Protein AF-A0A534JVE1-F1 (afdb_monomer)

Structure (mmCIF, N/CA/C/O backbone):
data_AF-A0A534JVE1-F1
#
_entry.id   AF-A0A534JVE1-F1
#
loop_
_atom_site.group_PDB
_atom_site.id
_atom_site.type_symbol
_atom_site.label_atom_id
_atom_site.label_alt_id
_atom_site.label_comp_id
_atom_site.label_asym_id
_atom_site.label_entity_id
_atom_site.label_seq_id
_atom_site.pdbx_PDB_ins_code
_atom_site.Cartn_x
_atom_site.Cartn_y
_atom_site.Cartn_z
_atom_site.occupancy
_atom_site.B_iso_or_equiv
_atom_site.auth_seq_id
_atom_site.auth_comp_id
_atom_site.auth_asym_id
_atom_site.auth_atom_id
_atom_site.pdbx_PDB_model_num
ATOM 1 N N . MET A 1 1 ? 4.597 19.906 19.671 1.00 45.31 1 MET A N 1
ATOM 2 C CA . MET A 1 1 ? 3.159 19.564 19.720 1.00 45.31 1 MET A CA 1
ATOM 3 C C . MET A 1 1 ? 2.956 18.338 18.840 1.00 45.31 1 MET A C 1
ATOM 5 O O . MET A 1 1 ? 3.403 18.375 17.698 1.00 45.31 1 MET A O 1
ATOM 9 N N . ALA A 1 2 ? 2.417 17.237 19.370 1.00 61.09 2 ALA A N 1
ATOM 10 C CA . ALA A 1 2 ? 2.178 16.032 18.574 1.00 61.09 2 ALA A CA 1
ATOM 11 C C . ALA A 1 2 ? 1.031 16.295 17.583 1.00 61.09 2 ALA A C 1
ATOM 13 O O . ALA A 1 2 ? -0.019 16.796 17.977 1.00 61.09 2 ALA A O 1
ATOM 14 N N . ILE A 1 3 ? 1.245 16.013 16.297 1.00 72.94 3 ILE A N 1
ATOM 15 C CA . ILE A 1 3 ? 0.205 16.138 15.267 1.00 72.94 3 ILE A CA 1
ATOM 16 C C . ILE A 1 3 ? -0.747 14.950 15.430 1.00 72.94 3 ILE A C 1
ATOM 18 O O . ILE A 1 3 ? -0.296 13.808 15.493 1.00 72.94 3 ILE A O 1
ATOM 22 N N . ALA A 1 4 ? -2.056 15.204 15.495 1.00 88.94 4 ALA A N 1
ATOM 23 C CA . ALA A 1 4 ? -3.047 14.132 15.482 1.00 88.94 4 ALA A CA 1
ATOM 24 C C . ALA A 1 4 ? -2.948 13.337 14.169 1.00 88.94 4 ALA A C 1
ATOM 26 O O . ALA A 1 4 ? -2.866 13.938 13.095 1.00 88.94 4 ALA A O 1
ATOM 27 N N . PHE A 1 5 ? -3.006 12.003 14.233 1.00 92.50 5 PHE A N 1
ATOM 28 C CA . PHE A 1 5 ? -2.838 11.160 13.044 1.00 92.50 5 PHE A CA 1
ATOM 29 C C . PHE A 1 5 ? -3.826 11.505 11.921 1.00 92.50 5 PHE A C 1
ATOM 31 O O . PHE A 1 5 ? -3.438 11.549 10.765 1.00 92.50 5 PHE A O 1
ATOM 38 N N . SER A 1 6 ? -5.069 11.872 12.238 1.00 92.31 6 SER A N 1
ATOM 39 C CA . SER A 1 6 ? -6.060 12.290 11.232 1.00 92.31 6 SER A CA 1
ATOM 40 C C . SER A 1 6 ? -5.671 13.552 10.446 1.00 92.31 6 SER A C 1
ATOM 42 O O . SER A 1 6 ? -6.112 13.750 9.313 1.00 92.31 6 SER A O 1
ATOM 44 N N . ALA A 1 7 ? -4.865 14.446 11.024 1.00 94.69 7 ALA A N 1
ATOM 45 C CA . ALA A 1 7 ? -4.300 15.580 10.298 1.00 94.69 7 ALA A CA 1
ATOM 46 C C . ALA A 1 7 ? -3.108 15.144 9.435 1.00 94.69 7 ALA A C 1
ATOM 48 O O . ALA A 1 7 ? -2.988 15.597 8.298 1.00 94.69 7 ALA A O 1
ATOM 49 N N . LEU A 1 8 ? -2.277 14.236 9.956 1.00 96.31 8 LEU A N 1
ATOM 50 C CA . LEU A 1 8 ? -1.144 13.661 9.236 1.00 96.31 8 LEU A CA 1
ATOM 51 C C . LEU A 1 8 ? -1.588 12.839 8.015 1.00 96.31 8 LEU A C 1
ATOM 53 O O . LEU A 1 8 ? -1.071 13.074 6.931 1.00 96.31 8 LEU A O 1
ATOM 57 N N . ASP A 1 9 ? -2.568 11.946 8.167 1.00 96.69 9 ASP A N 1
ATOM 58 C CA . ASP A 1 9 ? -3.147 11.126 7.093 1.00 96.69 9 ASP A CA 1
ATOM 59 C C . ASP A 1 9 ? -3.683 11.997 5.954 1.00 96.69 9 ASP A C 1
ATOM 61 O O . ASP A 1 9 ? -3.315 11.808 4.797 1.00 96.69 9 ASP A O 1
ATOM 65 N N . ARG A 1 10 ? -4.477 13.029 6.275 1.00 96.25 10 ARG A N 1
ATOM 66 C CA . ARG A 1 10 ? -4.994 13.970 5.268 1.00 96.25 10 ARG A CA 1
ATOM 67 C C . ARG A 1 10 ? -3.881 14.702 4.523 1.00 96.25 10 ARG A C 1
ATOM 69 O O . ARG A 1 10 ? -3.981 14.888 3.313 1.00 96.25 10 ARG A O 1
ATOM 76 N N . GLN A 1 11 ? -2.847 15.144 5.240 1.00 96.44 11 GLN A N 1
ATOM 77 C CA . GLN A 1 11 ? -1.710 15.826 4.630 1.00 96.44 11 GLN A CA 1
ATOM 78 C C . GLN A 1 11 ? -0.936 14.877 3.707 1.00 96.44 11 GLN A C 1
ATOM 80 O O . GLN A 1 11 ? -0.744 15.201 2.539 1.00 96.44 11 GLN A O 1
ATOM 85 N N . LEU A 1 12 ? -0.522 13.715 4.219 1.00 96.88 12 LEU A N 1
ATOM 86 C CA . LEU A 1 12 ? 0.270 12.740 3.475 1.00 96.88 12 LEU A CA 1
ATOM 87 C C . LEU A 1 12 ? -0.494 12.187 2.277 1.00 96.88 12 LEU A C 1
ATOM 89 O O . LEU A 1 12 ? 0.066 12.186 1.196 1.00 96.88 12 LEU A O 1
ATOM 93 N N . THR A 1 13 ? -1.769 11.818 2.419 1.00 96.56 13 THR A N 1
ATOM 94 C CA . THR A 1 13 ? -2.593 11.334 1.295 1.00 96.56 13 THR A CA 1
ATOM 95 C C . THR A 1 13 ? -2.632 12.354 0.153 1.00 96.56 13 THR A C 1
ATOM 97 O O . THR A 1 13 ? -2.459 12.010 -1.014 1.00 96.56 13 THR A O 1
ATOM 100 N N . ARG A 1 14 ? -2.814 13.643 0.473 1.00 96.81 14 ARG A N 1
ATOM 101 C CA . ARG A 1 14 ? -2.800 14.713 -0.534 1.00 96.81 14 ARG A CA 1
ATOM 102 C C . ARG A 1 14 ? -1.423 14.872 -1.181 1.00 96.81 14 ARG A C 1
ATOM 104 O O . ARG A 1 14 ? -1.340 15.090 -2.386 1.00 96.81 14 ARG A O 1
ATOM 111 N N . ASP A 1 15 ? -0.359 14.830 -0.390 1.00 96.88 15 ASP A N 1
ATOM 112 C CA . ASP A 1 15 ? 1.000 15.023 -0.894 1.00 96.88 15 ASP A CA 1
ATOM 113 C C . ASP A 1 15 ? 1.466 13.798 -1.712 1.00 96.88 15 ASP A C 1
ATOM 115 O O . ASP A 1 15 ? 2.108 13.966 -2.740 1.00 96.88 15 ASP A O 1
ATOM 119 N N . ILE A 1 16 ? 1.073 12.580 -1.332 1.00 96.69 16 ILE A N 1
ATOM 120 C CA . ILE A 1 16 ? 1.303 11.333 -2.081 1.00 96.69 16 ILE A CA 1
ATOM 121 C C . ILE A 1 16 ? 0.552 11.359 -3.412 1.00 96.69 16 ILE A C 1
ATOM 123 O O . ILE A 1 16 ? 1.122 10.987 -4.430 1.00 96.69 16 ILE A O 1
ATOM 127 N N . ARG A 1 17 ? -0.678 11.886 -3.449 1.00 95.50 17 ARG A N 1
ATOM 128 C CA . ARG A 1 17 ? -1.387 12.112 -4.717 1.00 95.50 17 ARG A CA 1
ATOM 129 C C . ARG A 1 17 ? -0.647 13.098 -5.621 1.00 95.50 17 ARG A C 1
ATOM 131 O O . ARG A 1 17 ? -0.467 12.832 -6.798 1.00 95.50 17 ARG A O 1
ATOM 138 N N . GLN A 1 18 ? -0.148 14.203 -5.067 1.00 95.50 18 GLN A N 1
ATOM 139 C CA . GLN A 1 18 ? 0.690 15.125 -5.842 1.00 95.50 18 GLN A CA 1
ATOM 140 C C . GLN A 1 18 ? 2.002 14.482 -6.304 1.00 95.50 18 GLN A C 1
ATOM 142 O O . GLN A 1 18 ? 2.498 14.848 -7.364 1.00 95.50 18 GLN A O 1
ATOM 147 N N . LEU A 1 19 ? 2.571 13.553 -5.527 1.00 94.56 19 LEU A N 1
ATOM 148 C CA . LEU A 1 19 ? 3.730 12.765 -5.942 1.00 94.56 19 LEU A CA 1
ATOM 149 C C . LEU A 1 19 ? 3.376 11.829 -7.095 1.00 94.56 19 LEU A C 1
ATOM 151 O O . LEU A 1 19 ? 4.119 11.792 -8.064 1.00 94.56 19 LEU A O 1
ATOM 155 N N . HIS A 1 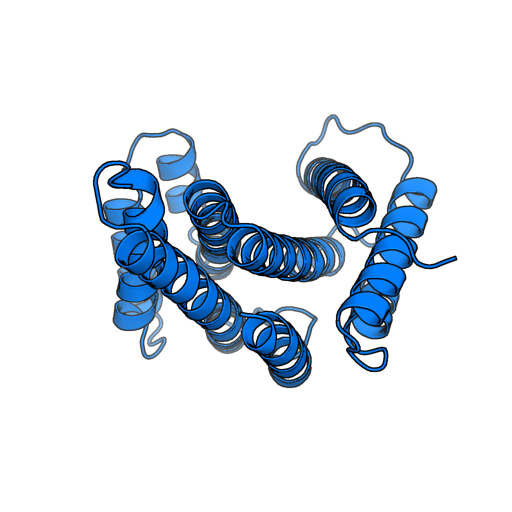20 ? 2.246 11.131 -7.021 1.00 93.38 20 HIS A N 1
ATOM 156 C CA . HIS A 1 20 ? 1.739 10.322 -8.124 1.00 93.38 20 HIS A CA 1
ATOM 157 C C . HIS A 1 20 ? 1.626 11.153 -9.409 1.00 93.38 20 HIS A C 1
ATOM 159 O O . HIS A 1 20 ? 2.229 10.813 -10.424 1.00 93.38 20 HIS A O 1
ATOM 165 N N . ASP A 1 21 ? 0.941 12.295 -9.344 1.00 93.50 21 ASP A N 1
ATOM 166 C CA . ASP A 1 21 ? 0.755 13.164 -10.508 1.00 93.50 21 ASP A CA 1
ATOM 167 C C . ASP A 1 21 ? 2.105 13.712 -11.008 1.00 93.50 21 ASP A C 1
ATOM 169 O O . ASP A 1 21 ? 2.382 13.711 -12.201 1.00 93.50 21 ASP A O 1
ATOM 173 N N . TYR A 1 22 ? 3.017 14.086 -10.106 1.00 91.50 22 TYR A N 1
ATOM 174 C CA . TYR A 1 22 ? 4.376 14.476 -10.486 1.00 91.50 22 TYR A CA 1
ATOM 175 C C . TYR A 1 22 ? 5.120 13.378 -11.260 1.00 91.50 22 TYR A C 1
ATOM 177 O O . TYR A 1 22 ? 5.896 13.703 -12.160 1.00 91.50 22 TYR A O 1
ATOM 185 N N . LEU A 1 23 ? 4.928 12.105 -10.910 1.00 90.12 23 LEU A N 1
ATOM 186 C CA . LEU A 1 23 ? 5.638 10.978 -11.517 1.00 90.12 23 LEU A CA 1
ATOM 187 C C . LEU A 1 23 ? 5.046 10.565 -12.865 1.00 90.12 23 LEU A C 1
ATOM 189 O O . LEU A 1 23 ? 5.810 10.259 -13.780 1.00 90.12 23 LEU A O 1
ATOM 193 N N . TRP A 1 24 ? 3.717 10.564 -12.985 1.00 88.19 24 TRP A N 1
ATOM 194 C CA . TRP A 1 24 ? 3.026 9.900 -14.093 1.00 88.19 24 TRP A CA 1
ATOM 195 C C . TRP A 1 24 ? 2.058 10.793 -14.881 1.00 88.19 24 TRP A C 1
ATOM 197 O O . TRP A 1 24 ? 1.665 10.407 -15.979 1.00 88.19 24 TRP A O 1
ATOM 207 N N . ASP A 1 25 ? 1.715 11.992 -14.398 1.00 89.25 25 ASP A N 1
ATOM 208 C CA . ASP A 1 25 ? 0.914 12.959 -15.157 1.00 89.25 25 ASP A CA 1
ATOM 209 C C . ASP A 1 25 ? 1.832 13.941 -15.919 1.00 89.25 25 ASP A C 1
ATOM 211 O O . ASP A 1 25 ? 2.513 14.779 -15.308 1.00 89.25 25 ASP A O 1
ATOM 215 N N . PRO A 1 26 ? 1.865 13.895 -17.268 1.00 86.12 26 PRO A N 1
ATOM 216 C CA . PRO A 1 26 ? 2.684 14.808 -18.063 1.00 86.12 26 PRO A CA 1
ATOM 217 C C . PRO A 1 26 ? 2.228 16.272 -17.959 1.00 86.12 26 PRO A C 1
ATOM 219 O O . PRO A 1 26 ? 2.973 17.168 -18.353 1.00 86.12 26 PRO A O 1
ATOM 222 N N . THR A 1 27 ? 1.024 16.529 -17.442 1.00 91.56 27 THR A N 1
ATOM 223 C CA . THR A 1 27 ? 0.441 17.868 -17.293 1.00 91.56 27 THR A CA 1
ATOM 224 C C . THR A 1 27 ? 0.689 18.496 -15.921 1.00 91.56 27 THR A C 1
ATOM 226 O O . THR A 1 27 ? 0.339 19.661 -15.705 1.00 91.56 27 THR A O 1
ATOM 229 N N . TRP A 1 28 ? 1.328 17.771 -14.997 1.00 90.94 28 TRP A N 1
ATOM 230 C CA . TRP A 1 28 ? 1.605 18.276 -13.659 1.00 90.94 28 TRP A CA 1
ATOM 231 C C . TRP A 1 28 ? 2.504 19.520 -13.691 1.00 90.94 28 TRP A C 1
ATOM 233 O O . TRP A 1 28 ? 3.582 19.528 -14.286 1.00 90.94 28 TRP A O 1
ATOM 243 N N . ASN A 1 29 ? 2.072 20.578 -13.003 1.00 89.62 29 ASN A N 1
ATOM 244 C CA . ASN A 1 29 ? 2.713 21.899 -12.997 1.00 89.62 29 ASN A CA 1
ATOM 245 C C . ASN A 1 29 ? 2.958 22.446 -11.575 1.00 89.62 29 ASN A C 1
ATOM 247 O O . ASN A 1 29 ? 3.027 23.658 -11.359 1.00 89.62 29 ASN A O 1
ATOM 251 N N . GLY A 1 30 ? 3.052 21.551 -10.588 1.00 89.12 30 GLY A N 1
ATOM 252 C CA . GLY A 1 30 ? 3.214 21.904 -9.181 1.00 89.12 30 GLY A CA 1
ATOM 253 C C . GLY A 1 30 ? 4.634 22.335 -8.788 1.00 89.12 30 GLY A C 1
ATOM 254 O O . GLY A 1 30 ? 5.541 22.499 -9.600 1.00 89.12 30 GLY A O 1
ATOM 255 N N . HIS A 1 31 ? 4.843 22.528 -7.482 1.00 91.62 31 HIS A N 1
ATOM 256 C CA . HIS A 1 31 ? 6.129 22.963 -6.928 1.00 91.62 31 HIS A CA 1
ATOM 257 C C . HIS A 1 31 ? 6.930 21.797 -6.335 1.00 91.62 31 HIS A C 1
ATOM 259 O O . HIS A 1 31 ? 6.738 21.438 -5.171 1.00 91.62 31 HIS A O 1
ATOM 265 N N . GLU A 1 32 ? 7.895 21.278 -7.093 1.00 89.50 32 GLU A N 1
ATOM 266 C CA . GLU A 1 32 ? 8.677 20.079 -6.740 1.00 89.50 32 GLU A CA 1
ATOM 267 C C . GLU A 1 32 ? 9.358 20.173 -5.370 1.00 89.50 32 GLU A C 1
ATOM 269 O O . GLU A 1 32 ? 9.159 19.323 -4.506 1.00 89.50 32 GLU A O 1
ATOM 274 N N . SER A 1 33 ? 10.098 21.256 -5.111 1.00 89.88 33 SER A N 1
ATOM 275 C CA . SER A 1 33 ? 10.821 21.432 -3.842 1.00 89.88 33 SER A CA 1
ATOM 276 C C . SER A 1 33 ? 9.883 21.518 -2.625 1.00 89.88 33 SER A C 1
ATOM 278 O O . SER A 1 33 ? 10.197 21.004 -1.544 1.00 89.88 33 SER A O 1
ATOM 280 N N . LYS A 1 34 ? 8.698 22.127 -2.793 1.00 93.56 34 LYS A N 1
ATOM 281 C CA . LYS A 1 34 ? 7.682 22.187 -1.729 1.00 93.56 34 LYS A CA 1
ATOM 282 C C . LYS A 1 34 ? 7.092 20.801 -1.472 1.00 93.56 34 LYS A C 1
ATOM 284 O O . LYS A 1 34 ? 6.963 20.419 -0.310 1.00 93.56 34 LYS A O 1
ATOM 289 N N . LEU A 1 35 ? 6.786 20.054 -2.534 1.00 94.44 35 LEU A N 1
ATOM 290 C CA . LEU A 1 35 ? 6.278 18.686 -2.458 1.00 94.44 35 LEU A CA 1
ATOM 291 C C . LEU A 1 35 ? 7.279 17.765 -1.748 1.00 94.44 35 LEU A C 1
ATOM 293 O O . LEU A 1 35 ? 6.934 17.154 -0.738 1.00 94.44 35 LEU A O 1
ATOM 297 N N . GLN A 1 36 ? 8.537 17.757 -2.191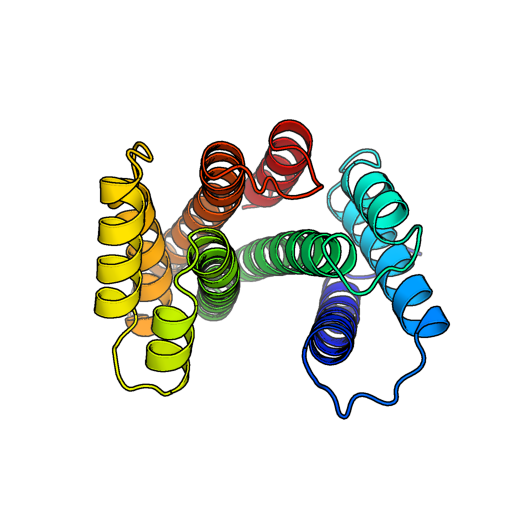 1.00 93.00 36 GLN A N 1
ATOM 298 C CA . GLN A 1 36 ? 9.631 17.012 -1.564 1.00 93.00 36 GLN A CA 1
ATOM 299 C C . GLN A 1 36 ? 9.754 17.322 -0.066 1.00 93.00 36 GLN A C 1
ATOM 301 O O . GLN A 1 36 ? 9.800 16.417 0.769 1.00 93.00 36 GLN A O 1
ATOM 306 N N . THR A 1 37 ? 9.780 18.610 0.292 1.00 94.06 37 THR A N 1
ATOM 307 C CA . THR A 1 37 ? 9.885 19.043 1.693 1.00 94.06 37 THR A CA 1
ATOM 308 C C . THR A 1 37 ? 8.691 18.558 2.515 1.00 94.06 37 THR A C 1
ATOM 310 O O . THR A 1 37 ? 8.866 18.104 3.650 1.00 94.06 37 THR A O 1
ATOM 313 N N . SER A 1 38 ? 7.481 18.631 1.954 1.00 95.88 38 SER A N 1
ATOM 314 C CA . SER A 1 38 ? 6.259 18.197 2.632 1.00 95.88 38 SER A CA 1
ATOM 315 C C . SER A 1 38 ? 6.236 16.685 2.859 1.00 95.88 38 SER A C 1
ATOM 317 O O . SER A 1 38 ? 5.970 16.251 3.980 1.00 95.88 38 SER A O 1
ATOM 319 N N . LEU A 1 39 ? 6.617 15.893 1.852 1.00 96.50 39 LEU A N 1
ATOM 320 C CA . LEU A 1 39 ? 6.703 14.432 1.935 1.00 96.50 39 LEU A CA 1
ATOM 321 C C . LEU A 1 39 ? 7.720 13.981 2.984 1.00 96.50 39 LEU A C 1
ATOM 323 O O . LEU A 1 39 ? 7.393 13.174 3.849 1.00 96.50 39 LEU A O 1
ATOM 327 N N . VAL A 1 40 ? 8.931 14.549 2.983 1.00 95.56 40 VAL A N 1
ATOM 328 C CA . VAL A 1 40 ? 9.967 14.214 3.978 1.00 95.56 40 VAL A CA 1
ATOM 329 C C . VAL A 1 40 ? 9.527 14.604 5.393 1.00 95.56 40 VAL A C 1
ATOM 331 O O . VAL A 1 40 ? 9.746 13.857 6.353 1.00 95.56 40 VAL A O 1
ATOM 334 N N . LYS A 1 41 ? 8.867 15.759 5.549 1.00 96.50 41 LYS A N 1
ATOM 335 C CA . LYS A 1 41 ? 8.293 16.171 6.835 1.00 96.50 41 LYS A CA 1
ATOM 336 C C . LYS A 1 41 ? 7.188 15.211 7.284 1.00 96.50 41 LYS A C 1
ATOM 338 O O . LYS A 1 41 ? 7.181 14.812 8.447 1.00 96.50 41 LYS A O 1
ATOM 343 N N . GLY A 1 42 ? 6.295 14.822 6.378 1.00 96.88 42 GLY A N 1
ATOM 344 C CA . GLY A 1 42 ? 5.233 13.856 6.639 1.00 96.88 42 GLY A CA 1
ATOM 345 C C . GLY A 1 42 ? 5.788 12.487 7.037 1.00 96.88 42 GLY A C 1
ATOM 346 O O . GLY A 1 42 ? 5.384 11.948 8.064 1.00 96.88 42 GLY A O 1
ATOM 347 N N . ALA A 1 43 ? 6.799 11.987 6.323 1.00 96.81 43 ALA A N 1
ATOM 348 C CA . ALA A 1 43 ? 7.504 10.747 6.648 1.00 96.81 43 ALA A CA 1
ATOM 349 C C . ALA A 1 43 ? 8.124 10.785 8.051 1.00 96.81 43 ALA A C 1
ATOM 351 O O . ALA A 1 43 ? 8.019 9.825 8.808 1.00 96.81 43 ALA A O 1
ATOM 352 N N . ARG A 1 44 ? 8.724 11.916 8.447 1.00 97.12 44 ARG A N 1
ATOM 353 C CA . ARG A 1 44 ? 9.254 12.115 9.807 1.00 97.12 44 ARG A CA 1
ATOM 354 C C . ARG A 1 44 ? 8.158 12.075 10.872 1.00 97.12 44 ARG A C 1
ATOM 356 O O . ARG A 1 44 ? 8.359 11.500 11.943 1.00 97.12 44 ARG A O 1
ATOM 363 N N . SER A 1 45 ? 7.018 12.705 10.603 1.00 97.31 45 SER A N 1
ATOM 364 C CA . SER A 1 45 ? 5.870 12.682 11.511 1.00 97.31 45 SER A CA 1
ATOM 365 C C . SER A 1 45 ? 5.269 11.281 11.629 1.00 97.31 45 SER A C 1
ATOM 367 O O . SER A 1 45 ? 4.970 10.859 12.744 1.00 97.31 45 SER A O 1
ATOM 369 N N . LEU A 1 46 ? 5.166 10.543 10.521 1.00 97.06 46 LEU A N 1
ATOM 370 C CA . LEU A 1 46 ? 4.687 9.161 10.510 1.00 97.06 46 LEU A CA 1
ATOM 371 C C . LEU A 1 46 ? 5.663 8.218 11.227 1.00 97.06 46 LEU A C 1
ATOM 373 O O . LEU A 1 46 ? 5.237 7.404 12.038 1.00 97.06 46 LEU A O 1
ATOM 377 N N . ASP A 1 47 ? 6.972 8.397 11.033 1.00 96.94 47 ASP A N 1
ATOM 378 C CA . ASP A 1 47 ? 8.017 7.647 11.743 1.00 96.94 47 ASP A CA 1
ATOM 379 C C . ASP A 1 47 ? 7.896 7.815 13.264 1.00 96.94 47 ASP A C 1
ATOM 381 O O . ASP A 1 47 ? 7.949 6.841 14.014 1.00 96.94 47 ASP A O 1
ATOM 385 N N . THR A 1 48 ? 7.661 9.056 13.704 1.00 96.31 48 THR A N 1
ATOM 386 C CA . THR A 1 48 ? 7.456 9.389 15.120 1.00 96.31 48 THR A CA 1
ATOM 387 C C . THR A 1 48 ? 6.177 8.752 15.657 1.00 96.31 48 THR A C 1
ATOM 389 O O . THR A 1 48 ? 6.193 8.190 16.747 1.00 96.31 48 THR A O 1
ATOM 392 N N . PHE A 1 49 ? 5.083 8.815 14.893 1.00 95.69 49 PHE A N 1
ATOM 393 C CA . PHE A 1 49 ? 3.796 8.230 15.271 1.00 95.69 49 PHE A CA 1
ATOM 394 C C . PHE A 1 49 ? 3.863 6.702 15.427 1.00 95.69 49 PHE A C 1
ATOM 396 O O . PHE A 1 49 ? 3.276 6.143 16.352 1.00 95.69 49 PHE A O 1
ATOM 403 N N . LEU A 1 50 ? 4.603 6.037 14.538 1.00 95.44 50 LEU A N 1
ATOM 404 C CA . LEU A 1 50 ? 4.807 4.588 14.547 1.00 95.44 50 LEU A CA 1
ATOM 405 C C . LEU A 1 50 ? 5.910 4.126 15.506 1.00 95.44 50 LEU A C 1
ATOM 407 O O . LEU A 1 50 ? 6.105 2.926 15.666 1.00 95.44 50 LEU A O 1
ATOM 411 N N . HIS A 1 51 ? 6.657 5.051 16.117 1.00 95.00 51 HIS A N 1
ATOM 412 C CA . HIS A 1 51 ? 7.870 4.746 16.879 1.00 95.00 51 HIS A CA 1
ATOM 413 C C . HIS A 1 51 ? 8.896 3.919 16.075 1.00 95.00 51 HIS A C 1
ATOM 415 O O . HIS A 1 51 ? 9.591 3.060 16.617 1.00 95.00 51 HIS A O 1
ATOM 421 N N . ALA A 1 52 ? 9.051 4.208 14.777 1.00 93.69 52 ALA A N 1
ATOM 422 C CA . ALA A 1 52 ? 9.893 3.430 13.856 1.00 93.69 52 ALA A CA 1
ATOM 423 C C . ALA A 1 52 ? 11.415 3.637 14.033 1.00 93.69 52 ALA A C 1
ATOM 425 O O . ALA A 1 52 ? 12.234 3.049 13.311 1.00 93.69 52 ALA A O 1
ATOM 426 N N . GLY A 1 53 ? 11.830 4.453 15.008 1.00 92.38 53 GLY A N 1
ATOM 427 C CA . GLY A 1 53 ? 13.238 4.685 15.342 1.00 92.38 53 GLY A CA 1
ATOM 428 C C . GLY A 1 53 ? 14.040 5.317 14.198 1.00 92.38 53 GLY A C 1
ATOM 429 O O . GLY A 1 53 ? 15.233 5.045 14.052 1.00 92.38 53 GLY A O 1
ATOM 430 N N . GLY A 1 54 ? 13.390 6.119 13.353 1.00 93.12 54 GLY A N 1
ATOM 431 C CA . GLY A 1 54 ? 13.989 6.785 12.203 1.00 93.12 54 GLY A CA 1
ATOM 432 C C . GLY A 1 54 ? 14.054 5.953 10.923 1.00 93.12 54 GLY A C 1
ATOM 433 O O . GLY A 1 54 ? 14.616 6.452 9.951 1.00 93.12 54 GLY A O 1
ATOM 434 N N . ARG A 1 55 ? 13.545 4.714 10.884 1.00 93.81 55 ARG A N 1
ATOM 435 C CA . ARG A 1 55 ? 13.606 3.853 9.683 1.00 93.81 55 ARG A CA 1
ATOM 436 C C . ARG A 1 55 ? 12.816 4.422 8.517 1.00 93.81 55 ARG A C 1
ATOM 438 O O . ARG A 1 55 ? 13.362 4.530 7.421 1.00 93.81 55 ARG A O 1
ATOM 445 N N . LEU A 1 56 ? 11.572 4.829 8.757 1.00 94.19 56 LEU A N 1
ATOM 446 C CA . LEU A 1 56 ? 10.725 5.405 7.718 1.00 94.19 56 LEU A CA 1
ATOM 447 C C . LEU A 1 56 ? 11.298 6.753 7.274 1.00 94.19 56 LEU A C 1
ATOM 449 O O . LEU A 1 56 ? 11.453 7.005 6.082 1.00 94.19 56 LEU A O 1
ATOM 453 N N . ARG A 1 57 ? 11.705 7.588 8.239 1.00 95.06 57 ARG A N 1
ATOM 454 C CA . ARG A 1 57 ? 12.302 8.898 7.951 1.00 95.06 57 ARG A CA 1
ATOM 455 C C . ARG A 1 57 ? 13.562 8.779 7.090 1.00 95.06 57 ARG A C 1
ATOM 457 O O . ARG A 1 57 ? 13.673 9.484 6.096 1.00 95.06 57 ARG A O 1
ATOM 464 N N . LYS A 1 58 ? 14.512 7.919 7.473 1.00 94.69 58 LYS A N 1
ATOM 465 C CA . LYS A 1 58 ? 15.799 7.769 6.772 1.00 94.69 58 LYS A CA 1
ATOM 466 C C . LYS A 1 58 ? 15.610 7.234 5.355 1.00 94.69 58 LYS A C 1
ATOM 468 O O . LYS A 1 58 ? 16.253 7.744 4.443 1.00 94.69 58 LYS A O 1
ATOM 473 N N . ASN A 1 59 ? 14.716 6.260 5.169 1.00 94.19 59 ASN A N 1
ATOM 474 C CA . ASN A 1 59 ? 14.388 5.754 3.839 1.00 94.19 59 ASN A CA 1
ATOM 475 C C . ASN A 1 59 ? 13.753 6.862 2.983 1.00 94.19 59 ASN A C 1
ATOM 477 O O . ASN A 1 59 ? 14.262 7.148 1.906 1.00 94.19 59 ASN A O 1
ATOM 481 N N . ALA A 1 60 ? 12.749 7.587 3.487 1.00 94.12 60 ALA A N 1
ATOM 482 C CA . ALA A 1 60 ? 12.150 8.702 2.749 1.00 94.12 60 ALA A CA 1
ATOM 483 C C . ALA A 1 60 ? 13.158 9.825 2.420 1.00 94.12 60 ALA A C 1
ATOM 485 O O . ALA A 1 60 ? 13.182 10.325 1.299 1.00 94.12 60 ALA A O 1
ATOM 486 N N . GLU A 1 61 ? 14.031 10.200 3.364 1.00 93.38 61 GLU A N 1
ATOM 487 C CA . GLU A 1 61 ? 15.100 11.192 3.155 1.00 93.38 61 GLU A CA 1
ATOM 488 C C . GLU A 1 61 ? 16.099 10.741 2.076 1.00 93.38 61 GLU A C 1
ATOM 490 O O . GLU A 1 61 ? 16.544 11.567 1.276 1.00 93.38 61 GLU A O 1
ATOM 495 N N . SER A 1 62 ? 16.431 9.446 2.036 1.00 91.31 62 SER A N 1
ATOM 496 C CA . SER A 1 62 ? 17.325 8.865 1.030 1.00 91.31 62 SER A CA 1
ATOM 497 C C . SER A 1 62 ? 16.674 8.767 -0.347 1.00 91.31 62 SER A C 1
ATOM 499 O O . SER A 1 62 ? 17.353 8.960 -1.348 1.00 91.31 62 SER A O 1
ATOM 501 N N . LEU A 1 63 ? 15.380 8.459 -0.423 1.00 90.75 63 LEU A N 1
ATOM 502 C CA . LEU A 1 63 ? 14.654 8.372 -1.695 1.00 90.75 63 LEU A CA 1
ATOM 503 C C . LEU A 1 63 ? 14.342 9.747 -2.272 1.00 90.75 63 LEU A C 1
ATOM 505 O O . LEU A 1 63 ? 14.255 9.910 -3.480 1.00 90.75 63 LEU A O 1
ATOM 509 N N . ALA A 1 64 ? 14.239 10.755 -1.411 1.00 87.38 64 ALA A N 1
ATOM 510 C CA . ALA A 1 64 ? 14.099 12.131 -1.836 1.00 87.38 64 ALA A CA 1
ATOM 511 C C . ALA A 1 64 ? 15.413 12.736 -2.378 1.00 87.38 64 ALA A C 1
ATOM 513 O O . ALA A 1 64 ? 15.387 13.894 -2.788 1.00 87.38 64 ALA A O 1
ATOM 514 N N . LYS A 1 65 ? 16.565 12.038 -2.343 1.00 82.75 65 LYS A N 1
ATOM 515 C CA . LYS A 1 65 ? 17.877 12.593 -2.735 1.00 82.75 65 LYS A CA 1
ATOM 516 C C . LYS A 1 65 ? 18.741 11.607 -3.556 1.00 82.75 65 LYS A C 1
ATOM 518 O O . LYS A 1 65 ? 19.170 10.594 -3.009 1.00 82.75 65 LYS A O 1
ATOM 523 N N . PRO A 1 66 ? 19.131 11.939 -4.804 1.00 71.62 66 PRO A N 1
ATOM 524 C CA . PRO A 1 66 ? 18.661 13.079 -5.596 1.00 71.62 66 PRO A CA 1
ATOM 525 C C . PRO A 1 66 ? 17.153 12.986 -5.865 1.00 71.62 66 PRO A C 1
ATOM 527 O O . PRO A 1 66 ? 16.582 11.904 -5.874 1.00 71.62 66 PRO A O 1
ATOM 530 N N . TRP A 1 67 ? 16.493 14.129 -6.046 1.00 72.12 67 TRP A N 1
ATOM 531 C CA . TRP A 1 67 ? 15.084 14.158 -6.439 1.00 72.12 67 TRP A CA 1
ATOM 532 C C . TRP A 1 67 ? 15.000 13.805 -7.926 1.00 72.12 67 TRP A C 1
ATOM 534 O O . TRP A 1 67 ? 15.069 14.679 -8.785 1.00 72.12 67 TRP A O 1
ATOM 544 N N . ASN A 1 68 ? 14.987 12.506 -8.225 1.00 68.94 68 ASN A N 1
ATOM 545 C CA . ASN A 1 68 ? 14.834 11.980 -9.574 1.00 68.94 68 ASN A CA 1
ATOM 546 C C . ASN A 1 68 ? 13.424 11.397 -9.728 1.00 68.94 68 ASN A C 1
ATOM 548 O O . ASN A 1 68 ? 13.001 10.574 -8.910 1.00 68.94 68 ASN A O 1
ATOM 552 N N . ARG A 1 69 ? 12.721 11.823 -10.787 1.00 66.50 69 ARG A N 1
ATOM 553 C CA . ARG A 1 69 ? 11.416 11.287 -11.198 1.00 66.50 69 ARG A CA 1
ATOM 554 C C . ARG A 1 69 ? 11.446 9.763 -11.297 1.00 66.50 69 ARG A C 1
ATOM 556 O O . ARG A 1 69 ? 10.536 9.098 -10.822 1.00 66.50 69 ARG A O 1
ATOM 563 N N . GLU A 1 70 ? 12.501 9.192 -11.863 1.00 70.19 70 GLU A N 1
ATOM 564 C CA . GLU A 1 70 ? 12.545 7.758 -12.134 1.00 70.19 70 GLU A CA 1
ATOM 565 C C . GLU A 1 70 ? 13.118 6.942 -10.968 1.00 70.19 70 GLU A C 1
ATOM 567 O O . GLU A 1 70 ? 14.095 7.329 -10.323 1.00 70.19 70 GLU A O 1
ATOM 572 N N . ARG A 1 71 ? 12.516 5.764 -10.735 1.00 70.00 71 ARG A N 1
ATOM 573 C CA . ARG A 1 71 ? 12.819 4.736 -9.712 1.00 70.00 71 ARG A CA 1
ATOM 574 C C . ARG A 1 71 ? 12.813 5.207 -8.249 1.00 70.00 71 ARG A C 1
ATOM 576 O O . ARG A 1 71 ? 12.143 4.586 -7.433 1.00 70.00 71 ARG A O 1
ATOM 583 N N . GLN A 1 72 ? 13.546 6.260 -7.887 1.00 81.62 72 GLN A N 1
ATOM 584 C CA . GLN A 1 72 ? 13.578 6.804 -6.523 1.00 81.62 72 GLN A CA 1
ATOM 585 C C . GLN A 1 72 ? 12.238 7.431 -6.136 1.00 81.62 72 GLN A C 1
ATOM 587 O O . GLN A 1 72 ? 11.729 7.140 -5.055 1.00 81.62 72 GLN A O 1
ATOM 592 N N . GLY A 1 73 ? 11.644 8.216 -7.039 1.00 84.94 73 GLY A N 1
ATOM 593 C CA . GLY A 1 73 ? 10.311 8.785 -6.860 1.00 84.94 73 GLY A CA 1
ATOM 594 C C . GLY A 1 73 ? 9.225 7.721 -6.685 1.00 84.94 73 GLY A C 1
ATOM 595 O O . GLY A 1 73 ? 8.473 7.780 -5.716 1.00 84.94 73 GLY A O 1
ATOM 596 N N . SER A 1 74 ? 9.196 6.697 -7.546 1.00 87.62 74 SER A N 1
ATOM 597 C CA . SER A 1 74 ? 8.234 5.587 -7.438 1.00 87.62 74 SER A CA 1
ATOM 598 C C . SER A 1 74 ? 8.409 4.789 -6.142 1.00 87.62 74 SER A C 1
ATOM 600 O O . SER A 1 74 ? 7.433 4.531 -5.451 1.00 87.62 74 SER A O 1
ATOM 602 N N . SER A 1 75 ? 9.647 4.480 -5.733 1.00 89.88 75 SER A N 1
ATOM 603 C CA . SER A 1 75 ? 9.887 3.836 -4.431 1.00 89.88 75 SER A CA 1
ATOM 604 C C . SER A 1 75 ? 9.507 4.724 -3.238 1.00 89.88 75 SER A C 1
ATOM 606 O O . SER A 1 75 ? 9.129 4.201 -2.193 1.00 89.88 75 SER A O 1
ATOM 608 N N . LEU A 1 76 ? 9.621 6.056 -3.352 1.00 93.56 76 LEU A N 1
ATOM 609 C CA . LEU A 1 76 ? 9.155 6.982 -2.312 1.00 93.56 76 LEU A CA 1
ATOM 610 C C . LEU A 1 76 ? 7.629 6.986 -2.221 1.00 93.56 76 LEU A C 1
ATOM 612 O O . LEU A 1 76 ? 7.099 7.002 -1.111 1.00 93.56 76 LEU A O 1
ATOM 616 N N . PHE A 1 77 ? 6.953 6.983 -3.372 1.00 93.94 77 PHE A N 1
ATOM 617 C CA . PHE A 1 77 ? 5.503 6.859 -3.454 1.00 93.94 77 PHE A CA 1
ATOM 618 C C . PHE A 1 77 ? 5.046 5.582 -2.753 1.00 93.94 77 PHE A C 1
ATOM 620 O O . PHE A 1 77 ? 4.331 5.685 -1.766 1.00 93.94 77 PHE A O 1
ATOM 627 N N . GLU A 1 78 ? 5.553 4.421 -3.172 1.00 92.38 78 GLU A N 1
ATOM 628 C CA . GLU A 1 78 ? 5.187 3.115 -2.607 1.00 92.38 78 GLU A CA 1
ATOM 629 C C . GLU A 1 78 ? 5.428 3.063 -1.092 1.00 92.38 78 GLU A C 1
ATOM 631 O O . GLU A 1 78 ? 4.516 2.768 -0.326 1.00 92.38 78 GLU A O 1
ATOM 636 N N . LEU A 1 79 ? 6.622 3.463 -0.629 1.00 95.00 79 LEU A N 1
ATOM 637 C CA . LEU A 1 79 ? 6.945 3.485 0.801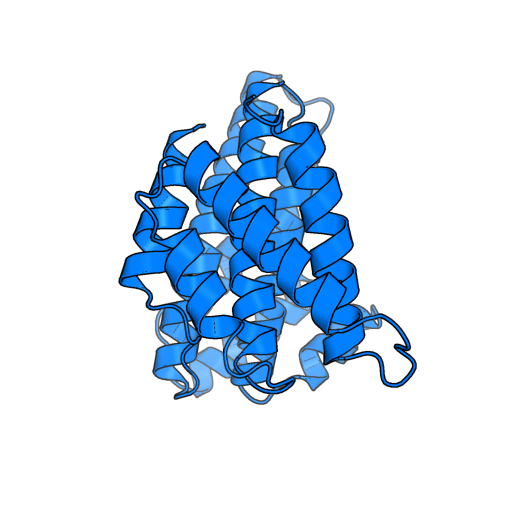 1.00 95.00 79 LEU A CA 1
ATOM 638 C C . LEU A 1 79 ? 5.927 4.289 1.617 1.00 95.00 79 LEU A C 1
ATOM 640 O O . LEU A 1 79 ? 5.551 3.878 2.716 1.00 95.00 79 LEU A O 1
ATOM 644 N N . LEU A 1 80 ? 5.559 5.479 1.139 1.00 96.75 80 LEU A N 1
ATOM 645 C CA . LEU A 1 80 ? 4.683 6.377 1.883 1.00 96.75 80 LEU A CA 1
ATOM 646 C C . LEU A 1 80 ? 3.212 5.997 1.743 1.00 96.75 80 LEU A C 1
ATOM 648 O O . LEU A 1 80 ? 2.505 6.094 2.745 1.00 96.75 80 LEU A O 1
ATOM 652 N N . ASP A 1 81 ? 2.776 5.568 0.558 1.00 96.81 81 ASP A N 1
ATOM 653 C CA . ASP A 1 81 ? 1.411 5.121 0.263 1.00 96.81 81 ASP A CA 1
ATOM 654 C C . ASP A 1 81 ? 1.053 3.892 1.103 1.00 96.81 81 ASP A C 1
ATOM 656 O O . ASP A 1 81 ? 0.106 3.931 1.894 1.00 96.81 81 ASP A O 1
ATOM 660 N N . ASP A 1 82 ? 1.900 2.863 1.071 1.00 97.06 82 ASP A N 1
ATOM 661 C CA . ASP A 1 82 ? 1.715 1.643 1.853 1.00 97.06 82 ASP A CA 1
ATOM 662 C C . ASP A 1 82 ? 1.747 1.935 3.363 1.00 97.06 82 ASP A C 1
ATOM 664 O O . ASP A 1 82 ? 0.866 1.510 4.121 1.00 97.06 82 ASP A O 1
ATOM 668 N N . ALA A 1 83 ? 2.752 2.693 3.829 1.00 97.31 83 ALA A N 1
ATOM 669 C CA . ALA A 1 83 ? 2.914 2.975 5.252 1.00 97.31 83 ALA A CA 1
ATOM 670 C C . ALA A 1 83 ? 1.765 3.830 5.797 1.00 97.31 83 ALA A C 1
ATOM 672 O O . ALA A 1 83 ? 1.227 3.519 6.863 1.00 97.31 83 ALA A O 1
ATOM 673 N N . VAL A 1 84 ? 1.367 4.903 5.102 1.00 97.69 84 VAL A N 1
ATOM 674 C CA . VAL A 1 84 ? 0.263 5.754 5.565 1.00 97.69 84 VAL A CA 1
ATOM 675 C C . VAL A 1 84 ? -1.076 5.038 5.426 1.00 97.69 84 VAL A C 1
ATOM 677 O O . VAL A 1 84 ? -1.888 5.120 6.346 1.00 97.69 84 VAL A O 1
ATOM 680 N N . GLY A 1 85 ? -1.290 4.304 4.330 1.00 97.94 85 GLY A N 1
ATOM 681 C CA . GLY A 1 85 ? -2.531 3.598 4.036 1.00 97.94 85 GLY A CA 1
ATOM 682 C C . GLY A 1 85 ? -2.835 2.526 5.075 1.00 97.94 85 GLY A C 1
ATOM 683 O O . GLY A 1 85 ? -3.916 2.535 5.672 1.00 97.94 85 GLY A O 1
ATOM 684 N N . LEU A 1 86 ? -1.857 1.668 5.386 1.00 98.31 86 LEU A N 1
ATOM 685 C CA . LEU A 1 86 ? -2.019 0.638 6.415 1.00 98.31 86 LEU A CA 1
ATOM 686 C C . LEU A 1 86 ? -2.087 1.236 7.823 1.00 98.31 86 LEU A C 1
ATOM 688 O O . LEU A 1 86 ? -2.904 0.794 8.630 1.00 98.31 86 LEU A O 1
ATOM 692 N N . THR A 1 87 ? -1.319 2.290 8.123 1.00 98.25 87 THR A N 1
ATOM 693 C CA . THR A 1 87 ? -1.458 2.986 9.415 1.00 98.25 87 THR A CA 1
ATOM 694 C C . THR A 1 87 ? -2.862 3.574 9.567 1.00 98.25 87 THR A C 1
ATOM 696 O O . THR A 1 87 ? -3.489 3.423 10.616 1.00 98.25 87 THR A O 1
ATOM 699 N N . ALA A 1 88 ? -3.410 4.186 8.516 1.00 98.25 88 ALA A N 1
ATOM 700 C CA . ALA A 1 88 ? -4.769 4.708 8.535 1.00 98.25 88 ALA A CA 1
ATOM 701 C C . ALA A 1 88 ? -5.798 3.599 8.737 1.00 98.25 88 ALA A C 1
ATOM 703 O O . ALA A 1 88 ? -6.705 3.760 9.554 1.00 98.25 88 ALA A O 1
ATOM 704 N N . ALA A 1 89 ? -5.622 2.455 8.075 1.00 98.31 89 ALA A N 1
ATOM 705 C CA . ALA A 1 89 ? -6.472 1.294 8.282 1.00 98.31 89 ALA A CA 1
ATOM 706 C C . ALA A 1 89 ? -6.452 0.821 9.750 1.00 98.31 89 ALA A C 1
ATOM 708 O O . ALA A 1 89 ? -7.519 0.632 10.334 1.00 98.31 89 ALA A O 1
ATOM 709 N N . THR A 1 90 ? -5.282 0.738 10.399 1.00 98.44 90 THR A N 1
ATOM 710 C CA . THR A 1 90 ? -5.195 0.367 11.832 1.00 98.44 90 THR A CA 1
ATOM 711 C C . THR A 1 90 ? -5.927 1.351 12.750 1.00 98.44 90 THR A C 1
ATOM 713 O O . THR A 1 90 ? -6.654 0.942 13.656 1.00 98.44 90 THR A O 1
ATOM 716 N N . GLU A 1 91 ? -5.820 2.657 12.493 1.00 97.81 91 GLU A N 1
ATOM 717 C CA . GLU A 1 91 ? -6.510 3.674 13.296 1.00 97.81 91 GLU A CA 1
ATOM 718 C C . GLU A 1 91 ? -8.030 3.657 13.067 1.00 97.81 91 GLU A C 1
ATOM 720 O O . GLU A 1 91 ? -8.812 3.919 13.989 1.00 97.81 91 GLU A O 1
ATOM 725 N N . LEU A 1 92 ? -8.474 3.303 11.860 1.00 98.00 92 LEU A N 1
ATOM 726 C CA . LEU A 1 92 ? -9.887 3.103 11.546 1.00 98.00 92 LEU A CA 1
ATOM 727 C C . LEU A 1 92 ? -10.445 1.863 12.260 1.00 98.00 92 LEU A C 1
ATOM 729 O O .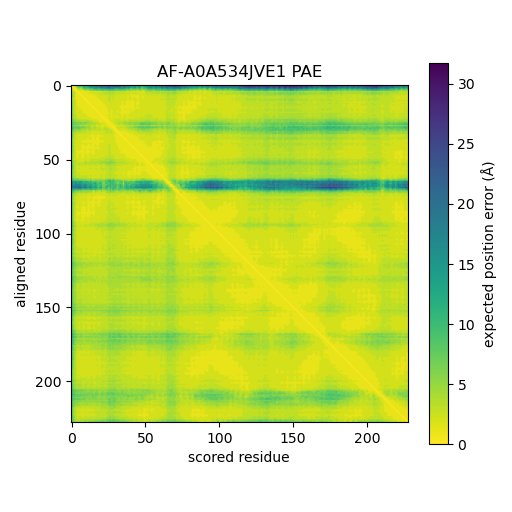 LEU A 1 92 ? -11.521 1.953 12.852 1.00 98.00 92 LEU A O 1
ATOM 733 N N . VAL A 1 93 ? -9.694 0.755 12.332 1.00 98.06 93 VAL A N 1
ATOM 734 C CA . VAL A 1 93 ? -10.066 -0.400 13.174 1.00 98.06 93 VAL A CA 1
ATOM 735 C C . VAL A 1 93 ? -10.220 0.026 14.634 1.00 98.06 93 VAL A C 1
ATOM 737 O O . VAL A 1 93 ? -11.254 -0.244 15.249 1.00 98.06 93 VAL A O 1
ATOM 740 N N . ARG A 1 94 ? -9.236 0.754 15.180 1.00 96.19 94 ARG A N 1
ATOM 741 C CA . ARG A 1 94 ? -9.237 1.224 16.577 1.00 96.19 94 ARG A CA 1
ATOM 742 C C . ARG A 1 94 ? -10.434 2.117 16.911 1.00 96.19 94 ARG A C 1
ATOM 744 O O . ARG A 1 94 ? -10.901 2.130 18.046 1.00 96.19 94 ARG A O 1
ATOM 751 N N . THR A 1 95 ? -10.929 2.869 15.931 1.00 96.00 95 THR A N 1
ATOM 752 C CA . THR A 1 95 ? -12.060 3.796 16.090 1.00 96.00 95 THR A CA 1
ATOM 753 C C . THR A 1 95 ? -13.408 3.205 15.663 1.00 96.00 95 THR A C 1
ATOM 755 O O . THR A 1 95 ? -14.401 3.928 15.625 1.00 96.00 95 THR A O 1
ATOM 758 N N . GLY A 1 96 ? -13.473 1.900 15.371 1.00 96.94 96 GLY A N 1
ATOM 759 C CA . GLY A 1 96 ? -14.720 1.202 15.029 1.00 96.94 96 GLY A CA 1
ATOM 760 C C . GLY A 1 96 ? -15.203 1.416 13.590 1.00 96.94 96 GLY A C 1
ATOM 761 O O . GLY A 1 96 ? -16.327 1.054 13.245 1.00 96.94 96 GLY A O 1
ATOM 762 N N . LYS A 1 97 ? -14.360 2.003 12.739 1.00 97.62 97 LYS A N 1
ATOM 763 C CA . LYS A 1 97 ? -14.631 2.345 11.339 1.00 97.62 97 LYS A CA 1
ATOM 764 C C . LYS A 1 97 ? -14.186 1.223 10.399 1.00 97.62 97 LYS A C 1
ATOM 766 O O . LYS A 1 97 ? -13.319 1.396 9.546 1.00 97.62 97 LYS A O 1
ATOM 771 N N . TYR A 1 98 ? -14.760 0.039 10.592 1.00 98.19 98 TYR A N 1
ATOM 772 C CA . TYR A 1 98 ? -14.260 -1.206 9.999 1.00 98.19 98 TYR A CA 1
ATOM 773 C C . TYR A 1 98 ? -14.310 -1.232 8.470 1.00 98.19 98 TYR A C 1
ATOM 775 O O . TYR A 1 98 ? -13.313 -1.571 7.839 1.00 98.19 98 TYR A O 1
ATOM 783 N N . ARG A 1 99 ? -15.416 -0.785 7.864 1.00 97.88 99 ARG A N 1
ATOM 784 C CA . ARG A 1 99 ? -15.529 -0.704 6.401 1.00 97.88 99 ARG A CA 1
ATOM 785 C C . ARG A 1 99 ? -14.464 0.212 5.803 1.00 97.88 99 ARG A C 1
ATOM 787 O O . ARG A 1 99 ? -13.817 -0.137 4.824 1.00 97.88 99 ARG A O 1
ATOM 794 N N . GLU A 1 100 ? -14.266 1.384 6.400 1.00 98.00 100 GLU A N 1
ATOM 795 C CA . GLU A 1 100 ? -13.250 2.331 5.939 1.00 98.00 100 GLU A CA 1
ATOM 796 C C . GLU A 1 100 ? -11.832 1.772 6.113 1.00 98.00 100 GLU A C 1
ATOM 798 O O . GLU A 1 100 ? -10.984 2.002 5.253 1.00 98.00 100 GLU A O 1
ATOM 803 N N . ALA A 1 101 ? -11.575 1.011 7.183 1.00 98.38 101 ALA A N 1
ATOM 804 C CA . ALA A 1 101 ? -10.300 0.325 7.377 1.00 98.38 101 ALA A CA 1
ATOM 805 C C . ALA A 1 101 ? -10.024 -0.692 6.263 1.00 98.38 101 ALA A C 1
ATOM 807 O O . ALA A 1 101 ? -8.937 -0.689 5.687 1.00 98.38 101 ALA A O 1
ATOM 808 N N . VAL A 1 102 ? -11.022 -1.512 5.922 1.00 98.19 102 VAL A N 1
ATOM 809 C CA . VAL A 1 102 ? -10.925 -2.471 4.816 1.00 98.19 102 VAL A CA 1
ATOM 810 C C . VAL A 1 102 ? -10.675 -1.755 3.495 1.00 98.19 102 VAL A C 1
ATOM 812 O O . VAL A 1 102 ? -9.749 -2.125 2.784 1.00 98.19 102 VAL A O 1
ATOM 815 N N . MET A 1 103 ? -11.424 -0.691 3.192 1.00 97.94 103 MET A N 1
ATOM 816 C CA . MET A 1 103 ? -11.223 0.064 1.952 1.00 97.94 103 MET A CA 1
ATOM 817 C C . MET A 1 103 ? -9.817 0.668 1.850 1.00 97.94 103 MET A C 1
ATOM 819 O O . MET A 1 103 ? -9.249 0.730 0.762 1.00 97.94 103 MET A O 1
ATOM 823 N N . ARG A 1 104 ? -9.235 1.102 2.976 1.00 97.50 104 ARG A N 1
ATOM 824 C CA . ARG A 1 104 ? -7.844 1.573 3.013 1.00 97.50 104 ARG A CA 1
ATOM 825 C C . ARG A 1 104 ? -6.850 0.445 2.747 1.00 97.50 104 AR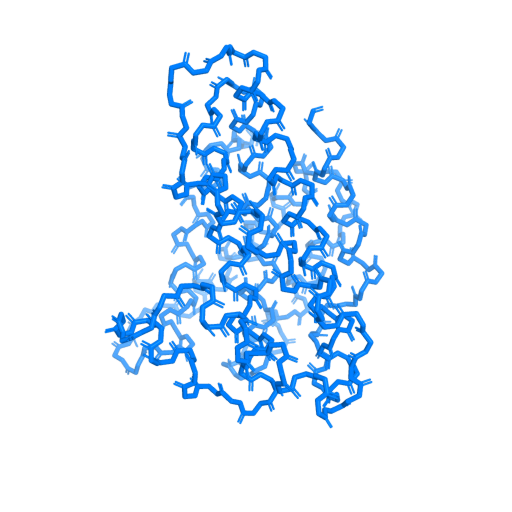G A C 1
ATOM 827 O O . ARG A 1 104 ? -5.929 0.649 1.966 1.00 97.50 104 ARG A O 1
ATOM 834 N N . ALA A 1 105 ? -7.035 -0.727 3.353 1.00 98.31 105 ALA A N 1
ATOM 835 C CA . ALA A 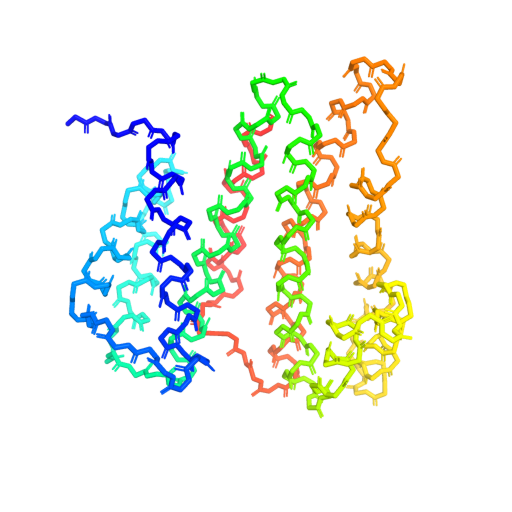1 105 ? -6.185 -1.889 3.088 1.00 98.31 105 ALA A CA 1
ATOM 836 C C . ALA A 1 105 ? -6.313 -2.378 1.633 1.00 98.31 105 ALA A C 1
ATOM 838 O O . ALA A 1 105 ? -5.307 -2.714 1.012 1.00 98.31 105 ALA A O 1
ATOM 839 N N . GLN A 1 106 ? -7.527 -2.354 1.075 1.00 98.00 106 GLN A N 1
ATOM 840 C CA . GLN A 1 106 ? -7.798 -2.670 -0.326 1.00 98.00 106 GLN A CA 1
ATOM 841 C C . GLN A 1 106 ? -7.026 -1.745 -1.276 1.00 98.00 106 GLN A C 1
ATOM 843 O O . GLN A 1 106 ? -6.310 -2.235 -2.144 1.00 98.00 106 GLN A O 1
ATOM 848 N N . ALA A 1 107 ? -7.105 -0.426 -1.079 1.00 97.00 107 ALA A N 1
ATOM 849 C CA . ALA A 1 107 ? -6.388 0.533 -1.923 1.00 97.00 107 ALA A CA 1
ATOM 850 C C . ALA A 1 107 ? -4.864 0.301 -1.913 1.00 97.00 107 ALA A C 1
ATOM 852 O O . ALA A 1 107 ? -4.220 0.375 -2.957 1.00 97.00 107 ALA A O 1
ATOM 853 N N . VAL A 1 108 ? -4.296 -0.048 -0.751 1.00 97.62 108 VAL A N 1
ATOM 854 C CA . VAL A 1 108 ? -2.869 -0.392 -0.626 1.00 97.62 108 VAL A CA 1
ATOM 855 C C . VAL A 1 108 ? -2.519 -1.635 -1.445 1.00 97.62 108 VAL A C 1
ATOM 857 O O . VAL A 1 108 ? -1.540 -1.624 -2.188 1.00 97.62 108 VAL A O 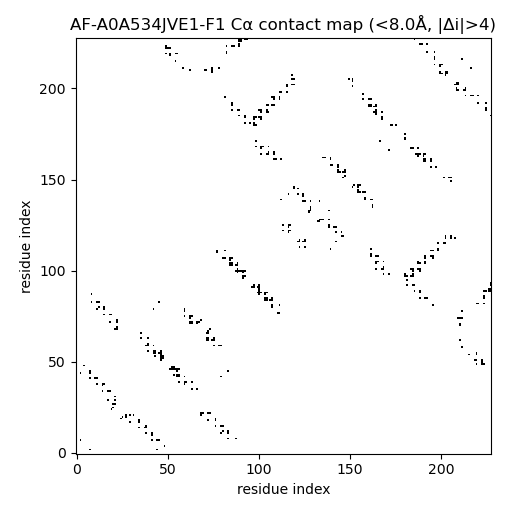1
ATOM 860 N N . VAL A 1 109 ? -3.301 -2.717 -1.350 1.00 97.31 109 VAL A N 1
ATOM 861 C CA . VAL A 1 109 ? -2.980 -3.947 -2.096 1.00 97.31 109 VAL A CA 1
ATOM 862 C C . VAL A 1 109 ? -3.189 -3.802 -3.600 1.00 97.31 109 VAL A C 1
ATOM 864 O O . VAL A 1 109 ? -2.445 -4.405 -4.372 1.00 97.31 109 VAL A O 1
ATOM 867 N N . GLU A 1 110 ? -4.157 -2.988 -4.017 1.00 97.12 110 GLU A N 1
ATOM 868 C CA . GLU A 1 110 ? -4.355 -2.603 -5.412 1.00 97.12 110 GLU A CA 1
ATOM 869 C C . GLU A 1 110 ? -3.113 -1.869 -5.936 1.00 97.12 110 GLU A C 1
ATOM 871 O O . GLU A 1 110 ? -2.466 -2.367 -6.859 1.00 97.12 110 GLU A O 1
ATOM 876 N N . SER A 1 111 ? -2.706 -0.782 -5.271 1.00 96.00 111 SER A N 1
ATOM 877 C CA . SER A 1 111 ? -1.496 0.001 -5.581 1.00 96.00 111 SER A CA 1
ATOM 878 C C . SER A 1 111 ? -0.234 -0.876 -5.634 1.00 96.00 111 SER A C 1
ATOM 880 O O . SER A 1 111 ? 0.486 -0.915 -6.635 1.00 96.00 111 SER A O 1
ATOM 882 N N . THR A 1 112 ? -0.018 -1.702 -4.608 1.00 95.19 112 THR A N 1
ATOM 883 C CA . THR A 1 112 ? 1.102 -2.652 -4.541 1.00 95.19 112 THR A CA 1
ATOM 884 C C . THR A 1 112 ? 1.100 -3.644 -5.711 1.00 95.19 112 THR A C 1
ATOM 886 O O . THR A 1 112 ? 2.157 -3.966 -6.265 1.00 95.19 112 THR A O 1
ATOM 889 N N . SER A 1 113 ? -0.070 -4.165 -6.093 1.00 97.31 113 SER A N 1
ATOM 890 C CA . SER A 1 113 ? -0.173 -5.138 -7.183 1.00 97.31 113 SER A CA 1
ATOM 891 C C . SER A 1 113 ? 0.200 -4.531 -8.538 1.00 97.31 113 SER A C 1
ATOM 893 O O . SER A 1 113 ? 0.862 -5.204 -9.329 1.00 97.31 113 SER A O 1
ATOM 895 N N . ILE A 1 114 ? -0.138 -3.255 -8.772 1.00 95.88 114 ILE A N 1
ATOM 896 C CA . ILE A 1 114 ? 0.244 -2.516 -9.985 1.00 95.88 114 ILE A CA 1
ATOM 897 C C . ILE A 1 114 ? 1.766 -2.493 -10.121 1.00 95.88 114 ILE A C 1
ATOM 899 O O . ILE A 1 114 ? 2.297 -2.828 -11.181 1.00 95.88 114 ILE A O 1
ATOM 903 N N . GLY A 1 115 ? 2.478 -2.171 -9.035 1.00 93.38 115 GLY A N 1
ATOM 904 C CA . GLY A 1 115 ? 3.942 -2.155 -9.019 1.00 93.38 115 GLY A CA 1
ATOM 905 C C . GLY A 1 115 ? 4.553 -3.519 -9.360 1.00 93.38 115 GLY A C 1
ATOM 906 O O . GLY A 1 115 ? 5.504 -3.595 -10.134 1.00 93.38 115 GLY A O 1
ATOM 907 N N . VAL A 1 116 ? 3.976 -4.614 -8.850 1.00 96.44 116 VAL A N 1
ATOM 908 C CA . VAL A 1 116 ? 4.414 -5.982 -9.188 1.00 96.44 116 VAL A CA 1
ATOM 909 C C . VAL A 1 116 ? 4.158 -6.318 -10.658 1.00 96.44 116 VAL A C 1
ATOM 911 O O . VAL A 1 116 ? 5.035 -6.878 -11.314 1.00 96.44 116 VAL A O 1
ATOM 914 N N . CYS A 1 117 ? 2.975 -5.996 -11.179 1.00 96.56 117 CYS A N 1
ATOM 915 C CA . CYS A 1 117 ? 2.607 -6.291 -12.563 1.00 96.56 117 CYS A CA 1
ATOM 916 C C . CYS A 1 117 ? 3.460 -5.486 -13.560 1.00 96.56 117 CYS A C 1
ATOM 918 O O . CYS A 1 117 ? 3.941 -6.033 -14.556 1.00 96.56 117 CYS A O 1
ATOM 920 N N . SER A 1 118 ? 3.715 -4.212 -13.245 1.00 93.38 118 SER A N 1
ATOM 921 C CA . SER A 1 118 ? 4.597 -3.327 -14.010 1.00 93.38 118 SER A CA 1
ATOM 922 C C . SER A 1 118 ? 6.030 -3.863 -14.066 1.00 93.38 118 SER A C 1
ATOM 924 O O . SER A 1 118 ? 6.580 -4.064 -15.149 1.00 93.38 118 SER A O 1
ATOM 926 N N . ASP A 1 119 ? 6.607 -4.218 -12.916 1.00 94.12 119 ASP A N 1
ATOM 927 C CA . ASP A 1 119 ? 7.968 -4.762 -12.828 1.00 94.12 119 ASP A CA 1
ATOM 928 C C . ASP A 1 119 ? 8.107 -6.157 -13.455 1.00 94.12 119 ASP A C 1
ATOM 930 O O . ASP A 1 119 ? 9.185 -6.542 -13.911 1.00 94.12 119 ASP A O 1
ATOM 934 N N . ALA A 1 120 ? 7.015 -6.921 -13.526 1.00 95.44 120 ALA A N 1
ATOM 935 C CA . ALA A 1 120 ? 6.984 -8.165 -14.284 1.00 95.44 120 ALA A CA 1
ATOM 936 C C . ALA A 1 120 ? 7.040 -7.934 -15.809 1.00 95.44 120 ALA A C 1
ATOM 938 O O . ALA A 1 120 ? 7.243 -8.899 -16.553 1.00 95.44 120 ALA A O 1
ATOM 939 N N . GLY A 1 121 ? 6.918 -6.685 -16.272 1.00 95.00 121 GLY A N 1
ATOM 940 C CA . GLY A 1 121 ? 6.938 -6.290 -17.680 1.00 95.00 121 GLY A CA 1
ATOM 941 C C . GLY A 1 121 ? 5.584 -6.429 -18.370 1.00 95.00 121 GLY A C 1
ATOM 942 O O . GLY A 1 121 ? 5.562 -6.617 -19.581 1.00 95.00 121 GLY A O 1
ATOM 943 N N . HIS A 1 122 ? 4.489 -6.389 -17.604 1.00 96.50 122 HIS A N 1
ATOM 944 C CA . HIS A 1 122 ? 3.134 -6.652 -18.089 1.00 96.50 122 HIS A CA 1
ATOM 945 C C . HIS A 1 122 ? 2.140 -5.559 -17.666 1.00 96.50 122 HIS A C 1
ATOM 947 O O . HIS A 1 122 ? 1.084 -5.830 -17.085 1.00 96.50 122 HIS A O 1
ATOM 953 N N . PHE A 1 123 ? 2.504 -4.295 -17.897 1.00 94.62 123 PHE A N 1
ATOM 954 C CA . PHE A 1 123 ? 1.672 -3.148 -17.520 1.00 94.62 123 PHE A CA 1
ATOM 955 C C . PHE A 1 123 ? 0.342 -3.099 -18.291 1.00 94.62 123 PHE A C 1
ATOM 957 O O . PHE A 1 123 ? -0.650 -2.614 -17.761 1.00 94.62 123 PHE A O 1
ATOM 964 N N . GLU A 1 124 ? 0.265 -3.703 -19.479 1.00 97.19 124 GLU A N 1
ATOM 965 C CA . GLU A 1 124 ? -0.970 -3.812 -20.262 1.00 97.19 124 GLU A CA 1
ATOM 966 C C . GLU A 1 124 ? -2.110 -4.502 -19.491 1.00 97.19 124 GLU A C 1
ATOM 968 O O . GLU A 1 124 ? -3.281 -4.175 -19.673 1.00 97.19 124 GLU A O 1
ATOM 973 N N . ILE A 1 125 ? -1.784 -5.429 -18.580 1.00 97.38 125 ILE A N 1
ATOM 974 C CA . ILE A 1 125 ? -2.784 -6.104 -17.740 1.00 97.38 125 ILE A CA 1
ATOM 975 C C . ILE A 1 125 ? -3.378 -5.114 -16.720 1.00 97.38 125 ILE A C 1
ATOM 977 O O . ILE A 1 125 ? -4.573 -5.182 -16.427 1.00 97.38 125 ILE A O 1
ATOM 981 N N . VAL A 1 126 ? -2.563 -4.185 -16.204 1.00 96.94 126 VAL A N 1
ATOM 982 C CA . VAL A 1 126 ? -3.019 -3.098 -15.321 1.00 96.94 126 VAL A CA 1
ATOM 983 C C . VAL A 1 126 ? -3.941 -2.163 -16.094 1.00 96.94 126 VAL A C 1
ATOM 985 O O . VAL A 1 126 ? -5.052 -1.907 -15.640 1.00 96.94 126 VAL A O 1
ATOM 988 N N . GLU A 1 127 ? -3.536 -1.729 -17.290 1.00 96.88 127 GLU A N 1
ATOM 989 C CA . GLU A 1 127 ? -4.334 -0.823 -18.126 1.00 96.88 127 GLU A CA 1
ATOM 990 C C . GLU A 1 127 ? -5.712 -1.410 -18.465 1.00 96.88 127 GLU A C 1
ATOM 992 O O . GLU A 1 127 ? -6.722 -0.706 -18.451 1.00 96.88 127 GLU A O 1
ATOM 997 N N . GLU A 1 128 ? -5.788 -2.714 -18.755 1.00 97.62 128 GLU A N 1
ATOM 998 C CA . GLU A 1 128 ? -7.062 -3.399 -18.989 1.00 97.62 128 GLU A CA 1
ATOM 999 C C . GLU A 1 128 ? -7.972 -3.393 -17.751 1.00 97.62 128 GLU A C 1
ATOM 1001 O O . GLU A 1 128 ? -9.187 -3.198 -17.880 1.00 97.62 128 GLU A O 1
ATOM 1006 N N . TRP A 1 129 ? -7.403 -3.601 -16.563 1.00 97.31 129 TRP A N 1
ATOM 1007 C CA . TRP A 1 129 ? -8.142 -3.584 -15.302 1.00 97.31 129 TRP A CA 1
ATOM 1008 C C . TRP A 1 129 ? -8.607 -2.176 -14.923 1.00 97.31 129 TRP A C 1
ATOM 1010 O O . TRP A 1 129 ? -9.793 -1.981 -14.650 1.00 97.31 129 TRP A O 1
ATOM 1020 N N . GLU A 1 130 ? -7.726 -1.176 -14.985 1.00 94.75 130 GLU A N 1
ATOM 1021 C CA . GLU A 1 130 ? -8.070 0.223 -14.705 1.00 94.75 130 GLU A CA 1
ATOM 1022 C C . GLU A 1 130 ? -9.126 0.753 -15.690 1.00 94.75 130 GLU A C 1
ATOM 1024 O O . GLU A 1 130 ? -10.047 1.477 -15.301 1.00 94.75 130 GLU A O 1
ATOM 1029 N N . ALA A 1 131 ? -9.077 0.306 -16.952 1.00 96.19 131 ALA A N 1
ATOM 1030 C CA . ALA A 1 131 ? -10.103 0.573 -17.961 1.00 96.19 131 ALA A CA 1
ATOM 1031 C C . ALA A 1 131 ? -11.399 -0.247 -17.779 1.00 96.19 131 ALA A C 1
ATOM 1033 O O . ALA A 1 131 ? -12.302 -0.154 -18.615 1.00 96.19 131 ALA A O 1
ATOM 1034 N N . ARG A 1 132 ? -11.510 -1.046 -16.707 1.00 96.44 132 ARG A N 1
ATOM 1035 C CA . ARG A 1 132 ? -12.658 -1.906 -16.363 1.00 96.44 132 ARG A CA 1
ATOM 1036 C C . ARG A 1 132 ? -13.018 -2.942 -17.433 1.00 96.44 132 ARG A C 1
ATOM 1038 O O . ARG A 1 132 ? -14.173 -3.353 -17.529 1.00 96.44 132 ARG A O 1
ATOM 1045 N N . LYS A 1 133 ? -12.048 -3.366 -18.246 1.00 98.06 133 LYS A N 1
ATOM 1046 C CA . LYS A 1 133 ? -12.237 -4.435 -19.244 1.00 98.06 133 LYS A CA 1
ATOM 1047 C C . LYS A 1 133 ? -12.201 -5.821 -18.606 1.00 98.06 133 LYS A C 1
ATOM 1049 O O . LYS A 1 133 ? -12.814 -6.749 -19.125 1.00 98.06 133 LYS A O 1
ATOM 1054 N N . ILE A 1 134 ? -11.486 -5.945 -17.491 1.00 98.00 134 ILE A N 1
ATOM 1055 C CA . ILE A 1 134 ? -11.388 -7.151 -16.671 1.00 98.00 134 ILE A CA 1
ATOM 1056 C C . ILE A 1 134 ? -11.642 -6.799 -15.203 1.00 98.00 134 ILE A C 1
ATOM 1058 O O . ILE A 1 134 ? -11.397 -5.668 -14.779 1.00 98.00 134 ILE A O 1
ATOM 1062 N N . ASP A 1 135 ? -12.137 -7.760 -14.426 1.00 97.38 135 ASP A N 1
ATOM 1063 C CA . ASP A 1 135 ? -12.293 -7.606 -12.978 1.00 97.38 135 ASP A CA 1
ATOM 1064 C C . ASP A 1 135 ? -10.975 -7.865 -12.224 1.00 97.38 135 ASP A C 1
ATOM 1066 O O . ASP A 1 135 ? -9.980 -8.329 -12.793 1.00 97.38 135 ASP A O 1
ATOM 1070 N N . PHE A 1 136 ? -10.962 -7.563 -10.921 1.00 97.00 136 PHE A N 1
ATOM 1071 C CA . PHE A 1 136 ? -9.764 -7.715 -10.092 1.00 97.00 136 PHE A CA 1
ATOM 1072 C C . PHE A 1 136 ? -9.294 -9.177 -9.995 1.00 97.00 136 PHE A C 1
ATOM 1074 O O . PHE A 1 136 ? -8.093 -9.439 -10.009 1.00 97.00 136 PHE A O 1
ATOM 1081 N N . HIS A 1 137 ? -10.216 -10.150 -9.964 1.00 97.62 137 HIS A N 1
ATOM 1082 C CA . HIS A 1 137 ? -9.865 -11.578 -9.927 1.00 97.62 137 HIS A CA 1
ATOM 1083 C C . HIS A 1 137 ? -9.161 -12.032 -11.209 1.00 97.62 137 HIS A C 1
ATOM 1085 O O . HIS A 1 137 ? -8.177 -12.772 -11.148 1.00 97.62 137 HIS A O 1
ATOM 1091 N N . THR A 1 138 ? -9.634 -11.572 -12.366 1.00 98.44 138 THR A N 1
ATOM 1092 C CA . THR A 1 138 ? -9.031 -11.847 -13.673 1.00 98.44 138 THR A CA 1
ATOM 1093 C C . THR A 1 138 ? -7.666 -11.178 -13.786 1.00 98.44 138 THR A C 1
ATOM 1095 O O . THR A 1 138 ? -6.700 -11.818 -14.210 1.00 98.44 138 THR A O 1
ATOM 1098 N N . TYR A 1 139 ? -7.562 -9.920 -13.354 1.00 98.56 139 TYR A N 1
ATOM 1099 C CA . TYR A 1 139 ? -6.310 -9.170 -13.285 1.00 98.56 139 TYR A CA 1
ATOM 1100 C C . TYR A 1 139 ? -5.244 -9.895 -12.449 1.00 98.56 139 TYR A C 1
ATOM 1102 O O . TYR A 1 139 ? -4.180 -10.248 -12.966 1.00 98.56 139 TYR A O 1
ATOM 1110 N N . THR A 1 140 ? -5.538 -10.216 -11.185 1.00 98.44 140 THR A N 1
ATOM 1111 C CA . THR A 1 140 ? -4.571 -10.898 -10.310 1.00 98.44 140 THR A CA 1
ATOM 1112 C C . THR A 1 140 ? -4.309 -12.341 -10.751 1.00 98.44 140 THR A C 1
ATOM 1114 O O . THR A 1 140 ? -3.215 -12.867 -10.532 1.00 98.44 140 THR A O 1
ATOM 1117 N N . GLY A 1 141 ? -5.274 -12.985 -11.416 1.00 98.56 141 GLY A N 1
ATOM 1118 C CA . GLY A 1 141 ? -5.113 -14.275 -12.084 1.00 98.56 141 GLY A CA 1
ATOM 1119 C C . GLY A 1 141 ? -4.063 -14.246 -13.192 1.00 98.56 141 GLY A C 1
ATOM 1120 O O . GLY A 1 141 ? -3.156 -15.081 -13.192 1.00 98.56 141 GLY A O 1
ATOM 1121 N N . ARG A 1 142 ? -4.146 -13.264 -14.096 1.00 98.56 142 ARG A N 1
ATOM 1122 C CA . ARG A 1 142 ? -3.168 -13.075 -15.179 1.00 98.56 142 ARG A CA 1
ATOM 1123 C C . ARG A 1 142 ? -1.795 -12.683 -14.639 1.00 98.56 142 ARG A C 1
ATOM 1125 O O . ARG A 1 142 ? -0.800 -13.268 -15.060 1.00 98.56 142 ARG A O 1
ATOM 1132 N N . MET A 1 143 ? -1.737 -11.779 -13.657 1.00 98.44 143 MET A N 1
ATOM 1133 C CA . MET A 1 143 ? -0.482 -11.428 -12.982 1.00 98.44 143 MET A CA 1
ATOM 1134 C C . MET A 1 143 ? 0.177 -12.662 -12.346 1.00 98.44 143 MET A C 1
ATOM 1136 O O . MET A 1 143 ? 1.376 -12.872 -12.504 1.00 98.44 143 MET A O 1
ATOM 1140 N N . ALA A 1 144 ? -0.586 -13.519 -11.660 1.00 98.38 144 ALA A N 1
ATOM 1141 C CA . ALA A 1 144 ? -0.039 -14.737 -11.064 1.00 98.38 144 ALA A CA 1
ATOM 1142 C C . ALA A 1 144 ? 0.543 -15.690 -12.116 1.00 98.38 144 ALA A C 1
ATOM 1144 O O . ALA A 1 144 ? 1.648 -16.183 -11.918 1.00 98.38 144 ALA A O 1
ATOM 1145 N N . ALA A 1 145 ? -0.145 -15.891 -13.244 1.00 98.44 145 ALA A N 1
ATOM 1146 C CA . ALA A 1 145 ? 0.356 -16.728 -14.336 1.00 98.44 145 ALA A CA 1
ATOM 1147 C C . ALA A 1 145 ? 1.679 -16.192 -14.918 1.00 98.44 145 ALA A C 1
ATOM 1149 O O . ALA A 1 145 ? 2.616 -16.958 -15.157 1.00 98.44 145 ALA A O 1
ATOM 1150 N N . VAL A 1 146 ? 1.793 -14.868 -15.077 1.00 97.94 146 VAL A N 1
ATOM 1151 C CA . VAL A 1 146 ? 3.045 -14.201 -15.465 1.00 97.94 146 VAL A CA 1
ATOM 1152 C C . VAL A 1 146 ? 4.153 -14.499 -14.452 1.00 97.94 146 VAL A C 1
ATOM 1154 O O . VAL A 1 146 ? 5.237 -14.940 -14.836 1.00 97.94 146 VAL A O 1
ATOM 1157 N N . LEU A 1 147 ? 3.895 -14.302 -13.159 1.00 98.31 147 LEU A N 1
ATOM 1158 C CA . LEU A 1 147 ? 4.878 -14.557 -12.102 1.00 98.31 147 LEU A CA 1
ATOM 1159 C C . LEU A 1 147 ? 5.303 -16.036 -12.047 1.00 98.31 147 LEU A C 1
ATOM 1161 O O . LEU A 1 147 ? 6.486 -16.328 -11.879 1.00 98.31 147 LEU A O 1
ATOM 1165 N N . GLU A 1 148 ? 4.374 -16.972 -12.244 1.00 98.12 148 GLU A N 1
ATOM 1166 C CA . GLU A 1 148 ? 4.655 -18.414 -12.287 1.00 98.12 148 GLU A CA 1
ATOM 1167 C C . GLU A 1 148 ? 5.540 -18.795 -13.474 1.00 98.12 148 GLU A C 1
ATOM 1169 O O . GLU A 1 148 ? 6.499 -19.546 -13.301 1.00 98.12 148 GLU A O 1
ATOM 1174 N N . SER A 1 149 ? 5.291 -18.223 -14.657 1.00 97.62 149 SER A N 1
ATOM 1175 C CA . SER A 1 149 ? 6.149 -18.440 -15.831 1.00 97.62 149 SER A CA 1
ATOM 1176 C C . SER A 1 149 ? 7.583 -17.934 -15.629 1.00 97.62 149 SER A C 1
ATOM 1178 O O . SER A 1 149 ? 8.520 -18.463 -16.223 1.00 97.62 149 SER A O 1
ATOM 1180 N N . LYS A 1 150 ? 7.767 -16.953 -14.736 1.00 97.25 150 LYS A N 1
ATOM 1181 C CA . LYS A 1 150 ? 9.071 -16.433 -14.297 1.00 97.25 150 LYS A CA 1
ATOM 1182 C C . LYS A 1 150 ? 9.636 -17.177 -13.079 1.00 97.25 150 LYS A C 1
ATOM 1184 O O . LYS A 1 150 ? 10.612 -16.724 -12.490 1.00 97.25 150 LYS A O 1
ATOM 1189 N N . LEU A 1 151 ? 9.034 -18.308 -12.697 1.00 97.00 151 LEU A N 1
ATOM 1190 C CA . LEU A 1 151 ? 9.435 -19.155 -11.569 1.00 97.00 151 LEU A CA 1
ATOM 1191 C C . LEU A 1 151 ? 9.429 -18.430 -10.214 1.00 97.00 151 LEU A C 1
ATOM 1193 O O . LEU A 1 151 ? 10.158 -18.802 -9.292 1.00 97.00 151 LEU A O 1
ATOM 1197 N N . ILE A 1 152 ? 8.588 -17.402 -10.065 1.00 97.56 152 ILE A N 1
ATOM 1198 C CA . ILE A 1 152 ? 8.443 -16.688 -8.799 1.00 97.56 152 ILE A CA 1
ATOM 1199 C C . ILE A 1 152 ? 7.655 -17.571 -7.820 1.00 97.56 152 ILE A C 1
ATOM 1201 O O . ILE A 1 152 ? 6.487 -17.893 -8.066 1.00 97.56 152 ILE A O 1
ATOM 1205 N N . PRO A 1 153 ? 8.244 -17.959 -6.675 1.00 95.44 153 PRO A N 1
ATOM 1206 C CA . PRO A 1 153 ? 7.573 -18.829 -5.726 1.00 95.44 153 PRO A CA 1
ATOM 1207 C C . PRO A 1 153 ? 6.365 -18.125 -5.106 1.00 95.44 153 PRO A C 1
ATOM 1209 O O . PRO A 1 153 ? 6.344 -16.904 -4.940 1.00 95.44 153 PRO A O 1
ATOM 1212 N N . GLN A 1 154 ? 5.366 -18.909 -4.703 1.00 95.94 154 GLN A N 1
ATOM 1213 C CA . GLN A 1 154 ? 4.172 -18.416 -4.008 1.00 95.94 154 GLN A CA 1
ATOM 1214 C C . GLN A 1 154 ? 3.339 -17.381 -4.796 1.00 95.94 154 GLN A C 1
ATOM 1216 O O . GLN A 1 154 ? 2.518 -16.696 -4.193 1.00 95.94 154 GLN A O 1
ATOM 1221 N N . ALA A 1 155 ? 3.482 -17.277 -6.121 1.00 97.38 155 ALA A N 1
ATOM 1222 C CA . ALA A 1 155 ? 2.669 -16.381 -6.951 1.00 97.38 155 ALA A CA 1
ATOM 1223 C C . ALA A 1 155 ? 1.153 -16.628 -6.784 1.00 97.38 155 ALA A C 1
ATOM 1225 O O . ALA A 1 155 ? 0.395 -15.697 -6.509 1.00 97.38 155 ALA A O 1
ATOM 1226 N N . THR A 1 156 ? 0.714 -17.893 -6.815 1.00 97.25 156 THR A N 1
ATOM 1227 C CA . THR A 1 156 ? -0.682 -18.256 -6.509 1.00 97.25 156 THR A CA 1
ATOM 1228 C C . THR A 1 156 ? -1.103 -17.871 -5.082 1.00 97.25 156 THR A C 1
ATOM 1230 O O . THR A 1 156 ? -2.239 -17.437 -4.879 1.00 97.25 156 THR A O 1
ATOM 1233 N N . GLN A 1 157 ? -0.225 -18.002 -4.079 1.00 98.25 157 GLN A N 1
ATOM 1234 C CA . GLN A 1 157 ? -0.544 -17.578 -2.709 1.00 98.25 157 GLN A CA 1
ATOM 1235 C C . GLN A 1 157 ? -0.686 -16.056 -2.633 1.00 98.25 157 GLN A C 1
ATOM 1237 O O . GLN A 1 157 ? -1.641 -15.569 -2.037 1.00 98.25 157 GLN A O 1
ATOM 1242 N N . PHE A 1 158 ? 0.206 -15.314 -3.292 1.00 98.31 158 PHE A N 1
ATOM 1243 C CA . PHE A 1 158 ? 0.130 -13.861 -3.388 1.00 98.31 158 PHE A CA 1
ATOM 1244 C C . PHE A 1 158 ? -1.211 -13.407 -3.973 1.00 98.31 158 PHE A C 1
ATOM 1246 O O . PHE A 1 158 ? -1.919 -12.628 -3.341 1.00 98.31 158 PHE A O 1
ATOM 1253 N N . ARG A 1 159 ? -1.637 -14.011 -5.090 1.00 98.38 159 ARG A N 1
ATOM 1254 C CA . ARG A 1 159 ? -2.970 -13.792 -5.677 1.00 98.38 159 ARG A CA 1
ATOM 1255 C C . ARG A 1 159 ? -4.108 -14.038 -4.689 1.00 98.38 159 ARG A C 1
ATOM 1257 O O . ARG A 1 159 ? -5.016 -13.222 -4.585 1.00 98.38 159 ARG A O 1
ATOM 1264 N N . ARG A 1 160 ? -4.087 -15.174 -3.983 1.00 98.56 160 ARG A N 1
ATOM 1265 C CA . ARG A 1 160 ? -5.149 -15.532 -3.028 1.00 98.56 160 ARG A CA 1
ATOM 1266 C C . ARG A 1 160 ? -5.291 -14.481 -1.931 1.00 98.56 160 ARG A C 1
ATOM 1268 O O . ARG A 1 160 ? -6.413 -14.124 -1.597 1.00 98.56 160 ARG A O 1
ATOM 1275 N N . VAL A 1 161 ? -4.175 -13.978 -1.400 1.00 98.50 161 VAL A N 1
ATOM 1276 C CA . VAL A 1 161 ? -4.199 -12.968 -0.334 1.00 98.50 161 VAL A CA 1
ATOM 1277 C C . VAL A 1 161 ? -4.637 -11.601 -0.868 1.00 98.50 161 VAL A C 1
ATOM 1279 O O . VAL A 1 161 ? -5.467 -10.962 -0.228 1.00 98.50 161 VAL A O 1
ATOM 1282 N N . LEU A 1 162 ? -4.182 -11.186 -2.060 1.00 98.38 162 LEU A N 1
ATOM 1283 C CA . LEU A 1 162 ? -4.682 -9.973 -2.726 1.00 98.38 162 LEU A CA 1
ATOM 1284 C C . LEU A 1 162 ? -6.209 -10.008 -2.878 1.00 98.38 162 LEU A C 1
ATOM 1286 O O . LEU A 1 162 ? -6.898 -9.082 -2.452 1.00 98.38 162 LEU A O 1
ATOM 1290 N N . ASN A 1 163 ? -6.740 -11.104 -3.425 1.00 98.31 163 ASN A N 1
ATOM 1291 C CA . ASN A 1 163 ? -8.178 -11.256 -3.633 1.00 98.31 163 ASN A CA 1
ATOM 1292 C C . ASN A 1 163 ? -8.945 -11.342 -2.311 1.00 98.31 163 ASN A C 1
ATOM 1294 O O . ASN A 1 163 ? -10.049 -10.825 -2.232 1.00 98.31 163 ASN A O 1
ATOM 1298 N N . ALA A 1 164 ? -8.373 -11.935 -1.259 1.00 97.94 164 ALA A N 1
ATOM 1299 C CA . ALA A 1 164 ? -9.004 -11.943 0.059 1.00 97.94 164 ALA A CA 1
ATOM 1300 C C . ALA A 1 164 ? -9.174 -10.521 0.621 1.00 97.94 164 ALA A C 1
ATOM 1302 O O . ALA A 1 164 ? -10.254 -10.179 1.098 1.00 97.94 164 ALA A O 1
ATOM 1303 N N . VAL A 1 165 ? -8.139 -9.675 0.529 1.00 97.94 165 VAL A N 1
ATOM 1304 C CA . VAL A 1 165 ? -8.220 -8.270 0.969 1.00 97.94 165 VAL A CA 1
ATOM 1305 C C . VAL A 1 165 ? -9.239 -7.493 0.138 1.00 97.94 165 VAL A C 1
ATOM 1307 O O . VAL A 1 165 ? -10.072 -6.794 0.708 1.00 97.94 165 VAL A O 1
ATOM 1310 N N . HIS A 1 166 ? -9.207 -7.646 -1.188 1.00 96.56 166 HIS A N 1
ATOM 1311 C CA . HIS A 1 166 ? -10.162 -6.989 -2.081 1.00 96.56 166 HIS A CA 1
ATOM 1312 C C . HIS A 1 166 ? -11.607 -7.431 -1.801 1.00 96.56 166 HIS A C 1
ATOM 1314 O O . HIS A 1 166 ? -12.496 -6.589 -1.693 1.00 96.56 166 HIS A O 1
ATOM 1320 N N . ASN A 1 167 ? -11.845 -8.732 -1.610 1.00 95.75 167 ASN A N 1
ATOM 1321 C CA . ASN A 1 167 ? -13.177 -9.275 -1.343 1.00 95.75 167 ASN A CA 1
ATOM 1322 C C . ASN A 1 167 ? -13.770 -8.749 -0.033 1.00 95.75 167 ASN A C 1
ATOM 1324 O O . ASN A 1 167 ? -14.955 -8.429 -0.009 1.00 95.75 167 ASN A O 1
ATOM 1328 N N . PHE A 1 168 ? -12.967 -8.577 1.029 1.00 94.31 168 PHE A N 1
ATOM 1329 C CA . PHE A 1 168 ? -13.467 -7.950 2.258 1.00 94.31 168 PHE A CA 1
ATOM 1330 C C . PHE A 1 168 ? -14.086 -6.570 1.990 1.00 94.31 168 PHE A C 1
ATOM 1332 O O . PHE A 1 168 ? -15.031 -6.189 2.678 1.00 94.31 168 PHE A O 1
ATOM 1339 N N . GLY A 1 169 ? -13.564 -5.806 1.024 1.00 89.88 169 GLY A N 1
ATOM 1340 C CA . GLY A 1 169 ? -14.084 -4.481 0.689 1.00 89.88 169 GLY A CA 1
ATOM 1341 C C . GLY A 1 169 ? -15.230 -4.516 -0.316 1.00 89.88 169 GLY A C 1
ATOM 1342 O O . GLY A 1 169 ? -16.268 -3.890 -0.080 1.00 89.88 169 GLY A O 1
ATOM 1343 N N . SER A 1 170 ? -15.080 -5.267 -1.412 1.00 90.62 170 SER A N 1
ATOM 1344 C CA . SER A 1 170 ? -16.093 -5.347 -2.473 1.00 90.62 170 SER A CA 1
ATOM 1345 C C . SER A 1 170 ? -17.365 -6.086 -2.052 1.00 90.62 170 SER A C 1
ATOM 1347 O O . SER A 1 170 ? -18.440 -5.776 -2.558 1.00 90.62 170 SER A O 1
ATOM 1349 N N . GLU A 1 171 ? -17.256 -7.028 -1.115 1.00 92.81 171 GLU A N 1
ATOM 1350 C CA . GLU A 1 171 ? -18.360 -7.854 -0.606 1.00 92.81 171 GLU A CA 1
ATOM 1351 C C . GLU A 1 171 ? -18.701 -7.507 0.855 1.00 92.81 171 GLU A C 1
ATOM 1353 O O . GLU A 1 171 ? -19.187 -8.346 1.608 1.00 92.81 171 GLU A O 1
ATOM 1358 N N . TRP A 1 172 ? -18.425 -6.268 1.283 1.00 95.00 172 TRP A N 1
ATOM 1359 C CA . TRP A 1 172 ? -18.618 -5.852 2.673 1.00 95.00 172 TRP A CA 1
ATOM 1360 C C . TRP A 1 172 ? -20.066 -6.041 3.157 1.00 95.00 172 TRP A C 1
ATOM 1362 O O . TRP A 1 172 ? -20.973 -5.309 2.744 1.00 95.00 172 TRP A O 1
ATOM 1372 N N . ASP A 1 173 ? -20.264 -6.945 4.119 1.00 93.44 173 ASP A N 1
ATOM 1373 C CA . ASP A 1 173 ? -21.546 -7.141 4.792 1.00 93.44 173 ASP A CA 1
ATOM 1374 C C . ASP A 1 173 ? -21.698 -6.189 5.990 1.00 93.44 173 ASP A C 1
ATOM 1376 O O . ASP A 1 173 ? -21.170 -6.395 7.085 1.00 93.44 173 ASP A O 1
ATOM 1380 N N . GLY A 1 174 ? -22.464 -5.116 5.787 1.00 93.81 174 GLY A N 1
ATOM 1381 C CA . GLY A 1 174 ? -22.798 -4.170 6.851 1.00 93.81 174 GLY A CA 1
ATOM 1382 C C . GLY A 1 174 ? -23.753 -4.719 7.918 1.00 93.81 174 GLY A C 1
ATOM 1383 O O . GLY A 1 174 ? -23.870 -4.093 8.975 1.00 93.81 174 GLY A O 1
ATOM 1384 N N . SER A 1 175 ? -24.425 -5.844 7.655 1.00 96.75 175 SER A N 1
ATOM 1385 C CA . SER A 1 175 ? -25.381 -6.487 8.565 1.00 96.75 175 SER A CA 1
ATOM 1386 C C . SER A 1 175 ? -24.737 -7.489 9.528 1.00 96.75 175 SER A C 1
ATOM 1388 O O . SER A 1 175 ? -25.330 -7.796 10.564 1.00 96.75 175 SER A O 1
ATOM 1390 N N . ALA A 1 176 ? -23.507 -7.925 9.237 1.00 96.56 176 ALA A N 1
ATOM 1391 C CA . ALA A 1 176 ? -22.709 -8.786 10.100 1.00 96.56 176 ALA A CA 1
ATOM 1392 C C . ALA A 1 176 ? -22.514 -8.193 11.506 1.00 96.56 176 ALA A C 1
ATOM 1394 O O . ALA A 1 176 ? -22.581 -6.975 11.720 1.00 96.56 176 ALA A O 1
ATOM 1395 N N . SER A 1 177 ? -22.217 -9.055 12.481 1.00 97.88 177 SER A N 1
ATOM 1396 C CA . SER A 1 177 ? -21.957 -8.619 13.858 1.00 97.88 177 SER A CA 1
ATOM 1397 C C . SER A 1 177 ? -20.757 -7.663 13.940 1.00 97.88 177 SER A C 1
ATOM 1399 O O . SER A 1 177 ? -19.851 -7.691 13.105 1.00 97.88 177 SER A O 1
ATOM 1401 N N . LYS A 1 178 ? -20.702 -6.811 14.973 1.00 96.94 178 LYS A N 1
ATOM 1402 C CA . LYS A 1 178 ? -19.562 -5.891 15.148 1.00 96.94 178 LYS A CA 1
ATOM 1403 C C . LYS A 1 178 ? -18.234 -6.618 15.354 1.00 96.94 178 LYS A C 1
ATOM 1405 O O . LYS A 1 178 ? -17.212 -6.116 14.891 1.00 96.94 178 LYS A O 1
ATOM 1410 N N . ASP A 1 179 ? -18.256 -7.789 15.983 1.00 97.81 179 ASP A N 1
ATOM 1411 C CA . ASP A 1 179 ? -17.063 -8.618 16.158 1.00 97.81 179 ASP A CA 1
ATOM 1412 C C . ASP A 1 179 ? -16.586 -9.205 14.829 1.00 97.81 179 ASP A C 1
ATOM 1414 O O . ASP A 1 179 ? -15.395 -9.155 14.531 1.00 97.81 179 ASP A O 1
ATOM 1418 N N . GLU A 1 180 ? -17.506 -9.671 13.986 1.00 97.62 180 GLU A N 1
ATOM 1419 C CA . GLU A 1 180 ? -17.184 -10.158 12.643 1.00 97.62 180 GLU A CA 1
ATOM 1420 C C . GLU A 1 180 ? -16.642 -9.041 11.744 1.00 97.62 180 GLU A C 1
ATOM 1422 O O . GLU A 1 180 ? -15.583 -9.199 11.140 1.00 97.62 180 GLU A O 1
ATOM 1427 N N . GLN A 1 181 ? -17.282 -7.866 11.742 1.00 98.31 181 GLN A N 1
ATOM 1428 C CA . GLN A 1 181 ? -16.783 -6.683 11.030 1.00 98.31 181 GLN A CA 1
ATOM 1429 C C . GLN A 1 181 ? -15.373 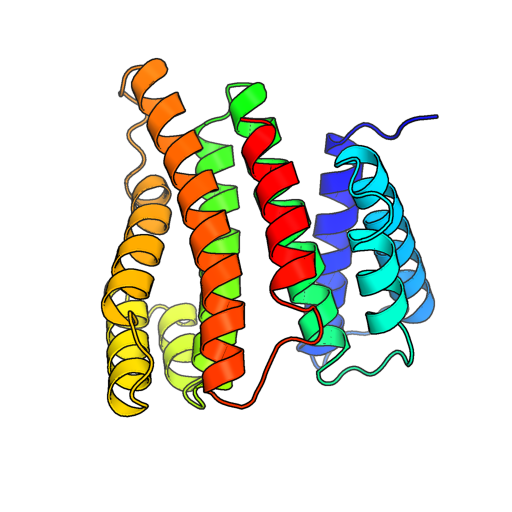-6.292 11.503 1.00 98.31 181 GLN A C 1
ATOM 1431 O O . GLN A 1 181 ? -14.509 -5.944 10.694 1.00 98.31 181 GLN A O 1
ATOM 1436 N N . ARG A 1 182 ? -15.116 -6.361 12.817 1.00 98.06 182 ARG A N 1
ATOM 1437 C CA . ARG A 1 182 ? -13.792 -6.095 13.389 1.00 98.06 182 ARG A CA 1
ATOM 1438 C C . ARG A 1 182 ? -12.765 -7.132 12.937 1.00 98.06 182 ARG A C 1
ATOM 1440 O O . ARG A 1 182 ? -11.653 -6.740 12.588 1.00 98.06 182 ARG A O 1
ATOM 1447 N N . LEU A 1 183 ? -13.106 -8.422 12.952 1.00 97.88 183 LEU A N 1
ATOM 1448 C CA . LEU A 1 183 ? -12.220 -9.495 12.494 1.00 97.88 183 LEU A CA 1
ATOM 1449 C C . LEU A 1 183 ? -11.889 -9.334 11.009 1.00 97.88 183 LEU A C 1
ATOM 1451 O O . LEU A 1 183 ? -10.710 -9.322 10.669 1.00 97.88 183 LEU A O 1
ATOM 1455 N N . ALA A 1 184 ? -12.889 -9.096 10.157 1.00 97.75 184 ALA A N 1
ATOM 1456 C CA . ALA A 1 184 ? -12.692 -8.841 8.732 1.00 97.75 184 ALA A CA 1
ATOM 1457 C C . ALA A 1 184 ? -11.739 -7.659 8.487 1.00 97.75 184 ALA A C 1
ATOM 1459 O O . ALA A 1 184 ? -10.788 -7.768 7.714 1.00 97.75 184 ALA A O 1
ATOM 1460 N N . ALA A 1 185 ? -11.928 -6.546 9.206 1.00 98.38 185 ALA A N 1
ATOM 1461 C CA . ALA A 1 185 ? -11.056 -5.383 9.077 1.00 98.38 185 ALA A CA 1
ATOM 1462 C C . ALA A 1 185 ? -9.619 -5.643 9.550 1.00 98.38 185 ALA A C 1
ATOM 1464 O O . ALA A 1 185 ? -8.675 -5.226 8.881 1.00 98.38 185 ALA A O 1
ATOM 1465 N N . ARG A 1 186 ? -9.428 -6.366 10.661 1.00 98.38 186 ARG A N 1
ATOM 1466 C CA . ARG A 1 186 ? -8.090 -6.774 11.123 1.00 98.38 186 ARG A CA 1
ATOM 1467 C C . ARG A 1 186 ? -7.408 -7.698 10.117 1.00 98.38 186 ARG A C 1
ATOM 1469 O O . ARG A 1 186 ? -6.264 -7.448 9.750 1.00 98.38 186 ARG A O 1
ATOM 1476 N N . SER A 1 187 ? -8.127 -8.704 9.619 1.00 98.12 187 SER A N 1
ATOM 1477 C CA . SER A 1 187 ? -7.622 -9.629 8.605 1.00 98.12 187 SER A CA 1
ATOM 1478 C C . SER A 1 187 ? -7.240 -8.912 7.313 1.00 98.12 187 SER A C 1
ATOM 1480 O O . SER A 1 187 ? -6.196 -9.220 6.747 1.00 98.12 187 SER A O 1
ATOM 1482 N N . ALA A 1 188 ? -8.026 -7.931 6.861 1.00 98.31 188 ALA A N 1
ATOM 1483 C CA . ALA A 1 188 ? -7.685 -7.124 5.691 1.00 98.31 188 ALA A CA 1
ATOM 1484 C C . ALA A 1 188 ? -6.367 -6.351 5.886 1.00 98.31 188 ALA A C 1
ATOM 1486 O O . ALA A 1 188 ? -5.531 -6.339 4.986 1.00 98.31 188 ALA A O 1
ATOM 1487 N N . VAL A 1 189 ? -6.147 -5.758 7.065 1.00 98.50 189 VAL A N 1
ATOM 1488 C CA . VAL A 1 189 ? -4.906 -5.028 7.381 1.00 98.50 189 VAL A CA 1
ATOM 1489 C C . VAL A 1 189 ? -3.695 -5.958 7.450 1.00 98.50 189 VAL A C 1
ATOM 1491 O O . VAL A 1 189 ? -2.667 -5.660 6.843 1.00 98.50 189 VAL A O 1
ATOM 1494 N N . GLU A 1 190 ? -3.804 -7.085 8.154 1.00 98.12 190 GLU A N 1
ATOM 1495 C CA . GLU A 1 190 ? -2.712 -8.062 8.285 1.00 98.12 190 GLU A CA 1
ATOM 1496 C C . GLU A 1 190 ? -2.331 -8.670 6.928 1.00 98.12 190 GLU A C 1
ATOM 1498 O O . GLU A 1 190 ? -1.153 -8.714 6.565 1.00 98.12 190 GLU A O 1
ATOM 1503 N N . ASN A 1 191 ? -3.329 -9.065 6.134 1.00 98.25 191 ASN A N 1
ATOM 1504 C CA . ASN A 1 191 ? -3.117 -9.571 4.781 1.00 98.25 191 ASN A CA 1
ATOM 1505 C C . ASN A 1 191 ? -2.550 -8.491 3.849 1.00 98.25 191 ASN A C 1
ATOM 1507 O O . ASN A 1 191 ? -1.677 -8.789 3.035 1.00 98.25 191 ASN A O 1
ATOM 1511 N N . GLY A 1 192 ? -2.994 -7.237 3.986 1.00 98.19 192 GLY A N 1
ATOM 1512 C CA . GLY A 1 192 ? -2.445 -6.106 3.242 1.00 98.19 192 GLY A CA 1
ATOM 1513 C C . GLY A 1 192 ? -0.961 -5.892 3.533 1.00 98.19 192 GLY A C 1
ATOM 1514 O O . GLY A 1 192 ? -0.157 -5.811 2.607 1.00 98.19 192 GLY A O 1
ATOM 1515 N N . ALA A 1 193 ? -0.572 -5.912 4.810 1.00 97.88 193 ALA A N 1
ATOM 1516 C CA . ALA A 1 193 ? 0.829 -5.834 5.215 1.00 97.88 193 ALA A CA 1
ATOM 1517 C C . ALA A 1 193 ? 1.660 -7.008 4.670 1.00 97.88 193 ALA A C 1
ATOM 1519 O O . ALA A 1 193 ? 2.777 -6.808 4.188 1.00 97.88 193 ALA A O 1
ATOM 1520 N N . TRP A 1 194 ? 1.114 -8.228 4.684 1.00 97.56 194 TRP A N 1
ATOM 1521 C CA . TRP A 1 194 ? 1.781 -9.382 4.079 1.00 97.56 194 TRP A CA 1
ATOM 1522 C C . TRP A 1 194 ? 1.967 -9.208 2.564 1.00 97.56 194 TRP A C 1
ATOM 1524 O O . TRP A 1 194 ? 3.052 -9.487 2.053 1.00 97.56 194 TRP A O 1
ATOM 1534 N N . CYS A 1 195 ? 0.961 -8.697 1.846 1.00 97.75 195 CYS A N 1
ATOM 1535 C CA . CYS A 1 195 ? 1.055 -8.421 0.411 1.00 97.75 195 CYS A CA 1
ATOM 1536 C C . CYS A 1 195 ? 2.140 -7.385 0.093 1.00 97.75 195 CYS A C 1
ATOM 1538 O O . CYS A 1 195 ? 2.946 -7.623 -0.806 1.00 97.75 195 CYS A O 1
ATOM 1540 N N . VAL A 1 196 ? 2.212 -6.290 0.855 1.00 96.69 196 VAL A N 1
ATOM 1541 C CA . VAL A 1 196 ? 3.279 -5.284 0.722 1.00 96.69 196 VAL A CA 1
ATOM 1542 C C . VAL A 1 196 ? 4.652 -5.916 0.962 1.00 96.69 196 VAL A C 1
ATOM 1544 O O . VAL A 1 196 ? 5.562 -5.765 0.154 1.00 96.69 196 VAL A O 1
ATOM 1547 N N . SER A 1 197 ? 4.816 -6.706 2.026 1.00 95.44 197 SER A N 1
ATOM 1548 C CA . SER A 1 197 ? 6.089 -7.396 2.277 1.00 95.44 197 SER A CA 1
ATOM 1549 C C . SER A 1 197 ? 6.450 -8.358 1.141 1.00 95.44 197 SER A C 1
ATOM 1551 O O . SER A 1 197 ? 7.607 -8.436 0.722 1.00 95.44 197 SER A O 1
ATOM 1553 N N . ARG A 1 198 ? 5.466 -9.108 0.628 1.00 95.50 198 ARG A N 1
ATOM 1554 C CA . ARG A 1 198 ? 5.685 -10.097 -0.427 1.00 95.50 198 ARG A CA 1
ATOM 1555 C C . ARG A 1 198 ? 6.023 -9.440 -1.761 1.00 95.50 198 ARG A C 1
ATOM 1557 O O . ARG A 1 198 ? 6.842 -9.997 -2.493 1.00 95.50 198 ARG A O 1
ATOM 1564 N N . SER A 1 199 ? 5.445 -8.279 -2.065 1.00 95.75 199 SER A N 1
ATOM 1565 C CA . SER A 1 199 ? 5.716 -7.539 -3.299 1.00 95.75 199 SER A CA 1
ATOM 1566 C C . SER A 1 199 ? 7.194 -7.158 -3.415 1.00 95.75 199 SER A C 1
ATOM 1568 O O . SER A 1 199 ? 7.788 -7.355 -4.475 1.00 95.75 199 SER A O 1
ATOM 1570 N N . VAL A 1 200 ? 7.830 -6.737 -2.314 1.00 93.44 200 VAL A N 1
ATOM 1571 C CA . VAL A 1 200 ? 9.272 -6.438 -2.266 1.00 93.44 200 VAL A CA 1
ATOM 1572 C C . VAL A 1 200 ? 10.100 -7.672 -2.621 1.00 93.44 200 VAL A C 1
ATOM 1574 O O . VAL A 1 200 ? 11.007 -7.596 -3.454 1.00 93.44 200 VAL A O 1
ATOM 1577 N N . GLY A 1 201 ? 9.769 -8.824 -2.032 1.00 93.31 201 GLY A N 1
ATOM 1578 C CA . GLY A 1 201 ? 10.445 -10.090 -2.319 1.00 93.31 201 GLY A CA 1
ATOM 1579 C C . GLY A 1 201 ? 10.259 -10.542 -3.771 1.00 93.31 201 GLY A C 1
ATOM 1580 O O . GLY A 1 201 ? 11.222 -10.947 -4.420 1.00 93.31 201 GLY A O 1
ATOM 1581 N N . ILE A 1 202 ? 9.043 -10.424 -4.315 1.00 95.88 202 ILE A N 1
ATOM 1582 C CA . ILE A 1 202 ? 8.749 -10.730 -5.725 1.00 95.88 202 ILE A CA 1
ATOM 1583 C C . ILE A 1 202 ? 9.591 -9.849 -6.651 1.00 95.88 202 ILE A C 1
ATOM 1585 O O . ILE A 1 202 ? 10.287 -10.360 -7.522 1.00 95.88 202 ILE A O 1
ATOM 1589 N N . ARG A 1 203 ? 9.578 -8.533 -6.441 1.00 93.69 203 ARG A N 1
ATOM 1590 C CA . ARG A 1 203 ? 10.284 -7.569 -7.298 1.00 93.69 203 ARG A CA 1
ATOM 1591 C C . ARG A 1 203 ? 11.803 -7.686 -7.193 1.00 93.69 203 ARG A C 1
ATOM 1593 O O . ARG A 1 203 ? 12.514 -7.517 -8.178 1.00 93.69 203 ARG A O 1
ATOM 1600 N N . THR A 1 204 ? 12.309 -8.091 -6.029 1.00 92.62 204 THR A N 1
ATOM 1601 C CA . THR A 1 204 ? 13.718 -8.474 -5.865 1.00 92.62 204 THR A CA 1
ATOM 1602 C C . THR A 1 204 ? 14.080 -9.665 -6.756 1.00 92.62 204 THR A C 1
ATOM 1604 O O . THR A 1 204 ? 15.091 -9.616 -7.452 1.00 92.62 204 THR A O 1
ATOM 1607 N N . LEU A 1 205 ? 13.241 -10.707 -6.791 1.00 94.94 205 LEU A N 1
ATOM 1608 C CA . LEU A 1 205 ? 13.449 -11.882 -7.648 1.00 94.94 205 LEU A CA 1
ATOM 1609 C C . LEU A 1 205 ? 13.295 -11.571 -9.145 1.00 94.94 205 LEU A C 1
ATOM 1611 O O . LEU A 1 205 ? 13.938 -12.217 -9.965 1.00 94.94 205 LEU A O 1
ATOM 1615 N N . LEU A 1 206 ? 12.494 -10.563 -9.500 1.00 94.50 206 LEU A N 1
ATOM 1616 C CA . LEU A 1 206 ? 12.374 -10.052 -10.870 1.00 94.50 206 LEU A CA 1
ATOM 1617 C C . LEU A 1 206 ? 13.585 -9.205 -11.315 1.00 94.50 206 LEU A C 1
ATOM 1619 O O . LEU A 1 206 ? 13.683 -8.847 -12.486 1.00 94.50 206 LEU A O 1
ATOM 1623 N N . GLY A 1 207 ? 14.521 -8.892 -10.410 1.00 92.00 207 GLY A N 1
ATOM 1624 C CA . GLY A 1 207 ? 15.698 -8.066 -10.705 1.00 92.00 207 GLY A CA 1
ATOM 1625 C C . GLY A 1 207 ? 15.442 -6.556 -10.639 1.00 92.00 207 GLY A C 1
ATOM 1626 O O . GLY A 1 207 ? 16.311 -5.764 -11.011 1.00 92.00 207 GLY A O 1
ATOM 1627 N N . THR A 1 208 ? 14.281 -6.139 -10.132 1.00 88.00 208 THR A N 1
ATOM 1628 C CA . THR A 1 208 ? 13.867 -4.736 -9.982 1.00 88.00 208 THR A CA 1
ATOM 1629 C C . THR A 1 208 ? 13.488 -4.426 -8.527 1.00 88.00 208 THR A C 1
ATOM 1631 O O . THR A 1 208 ? 12.381 -3.973 -8.248 1.00 88.00 208 THR A O 1
ATOM 1634 N N . PRO A 1 209 ? 14.385 -4.662 -7.549 1.00 85.06 209 PRO A N 1
ATOM 1635 C CA . PRO A 1 209 ? 14.048 -4.461 -6.147 1.00 85.06 209 PRO A CA 1
ATOM 1636 C C . PRO A 1 209 ? 13.637 -3.003 -5.875 1.00 85.06 209 PRO A C 1
ATOM 1638 O O . PRO A 1 209 ? 14.325 -2.078 -6.340 1.00 85.06 209 PRO A O 1
ATOM 1641 N N . PRO A 1 210 ? 12.581 -2.779 -5.068 1.00 83.56 210 PRO A N 1
ATOM 1642 C CA . PRO A 1 210 ? 12.310 -1.473 -4.490 1.00 83.56 210 PRO A CA 1
ATOM 1643 C C . PRO A 1 210 ? 13.544 -0.949 -3.758 1.00 83.56 210 PRO A C 1
ATOM 1645 O O . PRO A 1 210 ? 14.371 -1.705 -3.244 1.00 83.56 210 PRO A O 1
ATOM 1648 N N . LYS A 1 211 ? 13.684 0.374 -3.691 1.00 86.56 211 LYS A N 1
ATOM 1649 C CA . LYS A 1 211 ? 14.852 0.988 -3.044 1.00 86.56 211 LYS A CA 1
ATOM 1650 C C . LYS A 1 211 ? 14.844 0.864 -1.517 1.00 86.56 211 LYS A C 1
ATOM 1652 O O . LYS A 1 211 ? 15.893 1.028 -0.899 1.00 86.56 211 LYS A O 1
ATOM 1657 N N . VAL A 1 212 ? 13.693 0.565 -0.921 1.00 84.94 212 VAL A N 1
ATOM 1658 C CA . VAL A 1 212 ? 13.572 0.244 0.504 1.00 84.94 212 VAL A CA 1
ATOM 1659 C C . VAL A 1 212 ? 13.813 -1.247 0.689 1.00 84.94 212 VAL A C 1
ATOM 1661 O O . VAL A 1 212 ? 13.180 -2.067 0.030 1.00 84.94 212 VAL A O 1
ATOM 1664 N N . SER A 1 213 ? 14.726 -1.605 1.593 1.00 84.00 213 SER A N 1
ATOM 1665 C CA . SER A 1 213 ? 15.022 -3.016 1.854 1.00 84.00 213 SER A CA 1
ATOM 1666 C C . SER A 1 213 ? 13.830 -3.745 2.482 1.00 84.00 213 SER A C 1
ATOM 1668 O O . SER A 1 213 ? 13.128 -3.187 3.328 1.00 84.00 213 SER A O 1
ATOM 1670 N N . GLU A 1 214 ? 13.668 -5.027 2.145 1.00 86.00 214 GLU A N 1
ATOM 1671 C CA . GLU A 1 214 ? 12.657 -5.911 2.746 1.00 86.00 214 GLU A CA 1
ATOM 1672 C C . GLU A 1 214 ? 12.741 -5.920 4.280 1.00 86.00 214 GLU A C 1
ATOM 1674 O O . GLU A 1 214 ? 11.725 -5.876 4.967 1.00 86.00 214 GLU A O 1
ATOM 1679 N N . LYS A 1 215 ? 13.961 -5.889 4.832 1.00 88.56 215 LYS A N 1
ATOM 1680 C CA . LYS A 1 215 ? 14.193 -5.862 6.281 1.00 88.56 215 LYS A CA 1
ATOM 1681 C C . LYS A 1 215 ? 13.623 -4.606 6.938 1.00 88.56 215 LYS A C 1
ATOM 1683 O O . LYS 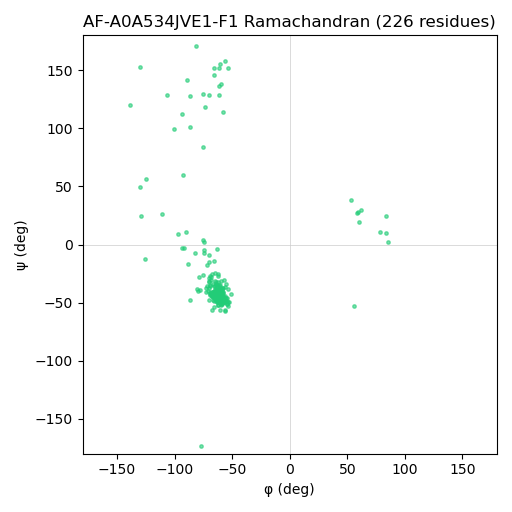A 1 215 ? 12.913 -4.710 7.937 1.00 88.56 215 LYS A O 1
ATOM 1688 N N . ASP A 1 216 ? 13.964 -3.427 6.423 1.00 87.25 216 ASP A N 1
ATOM 1689 C CA . ASP A 1 216 ? 13.487 -2.170 7.007 1.00 87.25 216 ASP A CA 1
ATOM 1690 C C . ASP A 1 216 ? 11.977 -2.036 6.847 1.00 87.25 216 ASP A C 1
ATOM 1692 O O . ASP A 1 216 ? 11.294 -1.636 7.795 1.00 87.25 216 ASP A O 1
ATOM 1696 N N . PHE A 1 217 ? 11.454 -2.413 5.678 1.00 89.19 217 PHE A N 1
ATOM 1697 C CA . PHE A 1 217 ? 10.028 -2.309 5.428 1.00 89.19 217 PHE A CA 1
ATOM 1698 C C . PHE A 1 217 ? 9.233 -3.302 6.280 1.00 89.19 217 PHE A C 1
ATOM 1700 O O . PHE A 1 217 ? 8.255 -2.913 6.909 1.00 89.19 217 PHE A O 1
ATOM 1707 N N . GLY A 1 218 ? 9.712 -4.540 6.426 1.00 92.81 218 GLY A N 1
ATOM 1708 C CA . GLY A 1 218 ? 9.117 -5.539 7.313 1.00 92.81 218 GLY A CA 1
ATOM 1709 C C . GLY A 1 218 ? 9.062 -5.089 8.777 1.00 92.81 218 GLY A C 1
ATOM 1710 O O . GLY A 1 218 ? 8.069 -5.328 9.460 1.00 92.81 218 GLY A O 1
ATOM 1711 N N . VAL A 1 219 ? 10.079 -4.372 9.276 1.00 94.38 219 VAL A N 1
ATOM 1712 C CA . VAL A 1 219 ? 10.023 -3.773 10.625 1.00 94.38 219 VAL A CA 1
ATOM 1713 C C . VAL A 1 219 ? 8.927 -2.709 10.715 1.00 94.38 219 VAL A C 1
ATOM 1715 O O . VAL A 1 219 ? 8.183 -2.693 11.694 1.00 94.38 219 VAL A O 1
ATOM 1718 N N . ILE A 1 220 ? 8.803 -1.838 9.710 1.00 95.38 220 ILE A N 1
ATOM 1719 C CA . ILE A 1 220 ? 7.756 -0.804 9.667 1.00 95.38 220 ILE A CA 1
ATOM 1720 C C . ILE A 1 220 ? 6.363 -1.449 9.622 1.00 95.38 220 ILE A C 1
ATOM 1722 O O . ILE A 1 220 ? 5.501 -1.076 10.413 1.00 95.38 220 ILE A O 1
ATOM 1726 N N . LEU A 1 221 ? 6.155 -2.449 8.763 1.00 96.50 221 LEU A N 1
ATOM 1727 C CA . LEU A 1 221 ? 4.885 -3.169 8.635 1.00 96.50 221 LEU A CA 1
ATOM 1728 C C . LEU A 1 221 ? 4.490 -3.871 9.939 1.00 96.50 221 LEU A C 1
ATOM 1730 O O . LEU A 1 221 ? 3.343 -3.762 10.363 1.00 96.50 221 LEU A O 1
ATOM 1734 N N . ASN A 1 222 ? 5.440 -4.508 10.630 1.00 96.44 222 ASN A N 1
ATOM 1735 C CA . ASN A 1 222 ? 5.186 -5.104 11.945 1.00 96.44 222 ASN A CA 1
ATOM 1736 C C . ASN A 1 222 ? 4.775 -4.054 12.986 1.00 96.44 222 ASN A C 1
ATOM 1738 O O . ASN A 1 222 ? 3.853 -4.285 13.764 1.00 96.44 222 ASN A O 1
ATOM 1742 N N . LEU A 1 223 ? 5.424 -2.884 13.001 1.00 96.88 223 LEU A N 1
ATOM 1743 C CA . LEU A 1 223 ? 5.036 -1.788 13.894 1.00 96.88 223 LEU A CA 1
ATOM 1744 C C . LEU A 1 223 ? 3.634 -1.258 13.590 1.00 96.88 223 LEU A C 1
ATOM 1746 O O . LEU A 1 223 ? 2.937 -0.868 14.520 1.00 96.88 223 LEU A O 1
ATOM 1750 N N . ILE A 1 224 ? 3.223 -1.247 12.320 1.00 97.38 224 ILE A N 1
ATOM 1751 C CA . ILE A 1 224 ? 1.866 -0.871 11.913 1.00 97.38 224 ILE A CA 1
ATOM 1752 C C . ILE A 1 224 ? 0.866 -1.918 12.414 1.00 97.38 224 ILE A C 1
ATOM 1754 O O . ILE A 1 224 ? -0.041 -1.578 13.168 1.00 97.38 224 ILE A O 1
ATOM 1758 N N . VAL A 1 225 ? 1.056 -3.192 12.060 1.00 96.88 225 VAL A N 1
ATOM 1759 C CA . VAL A 1 225 ? 0.132 -4.288 12.405 1.00 96.88 225 VAL A CA 1
ATOM 1760 C C . VAL A 1 225 ? -0.024 -4.471 13.918 1.00 96.88 225 VAL A C 1
ATOM 1762 O O . VAL A 1 225 ? -1.135 -4.694 14.391 1.00 96.88 225 VAL A O 1
ATOM 1765 N N . ASN A 1 226 ? 1.041 -4.283 14.705 1.00 96.31 226 ASN A N 1
ATOM 1766 C CA . ASN A 1 226 ? 0.998 -4.380 16.172 1.00 96.31 226 ASN A CA 1
ATOM 1767 C C . ASN A 1 226 ? 0.097 -3.333 16.859 1.00 96.31 226 ASN A C 1
ATOM 1769 O O . ASN A 1 226 ? -0.036 -3.351 18.082 1.00 96.31 226 ASN A O 1
ATOM 1773 N N . ARG A 1 227 ? -0.497 -2.401 16.105 1.00 93.25 227 ARG A N 1
ATOM 1774 C CA . ARG A 1 227 ? -1.438 -1.392 16.611 1.00 93.25 227 ARG A CA 1
ATOM 1775 C C . ARG A 1 227 ? -2.911 -1.821 16.539 1.00 93.25 227 ARG A C 1
ATOM 1777 O O . ARG A 1 227 ? -3.762 -1.026 16.943 1.00 93.25 227 ARG A O 1
ATOM 1784 N N . LEU A 1 228 ? -3.212 -3.002 15.985 1.00 91.56 228 LEU A N 1
ATOM 1785 C CA . LEU A 1 228 ? -4.569 -3.568 15.878 1.00 91.56 228 LEU A CA 1
ATOM 1786 C C . LEU A 1 228 ? -5.179 -4.010 17.220 1.00 91.56 228 LEU A C 1
ATOM 1788 O O . LEU A 1 228 ? -4.420 -4.319 18.162 1.00 91.56 228 LEU A O 1
#

Radius of gyration: 17.03 Å; Cα contacts (8 Å, |Δi|>4): 283; chains: 1; bounding box: 44×42×40 Å

Solvent-accessible surface area (backbone atoms only — not comparable to full-atom values): 12045 Å² total; per-residue (Å²): 132,88,78,55,62,76,59,50,51,58,52,42,56,52,50,48,50,52,48,50,34,63,63,73,39,93,82,59,80,77,60,64,70,60,50,53,53,50,49,43,51,42,33,41,52,50,16,61,75,56,65,46,83,51,53,52,27,52,50,40,52,50,30,56,53,70,81,39,69,69,68,35,38,53,37,39,45,51,57,48,50,45,51,52,29,46,43,50,17,31,53,24,49,74,68,70,38,24,68,62,10,16,45,30,15,26,52,35,42,53,55,47,47,48,56,47,31,41,69,72,73,44,48,67,55,50,55,38,33,78,69,64,76,41,52,72,70,57,40,41,48,52,46,23,53,55,35,45,77,70,67,42,81,62,26,67,56,51,35,53,43,50,50,50,25,40,42,58,43,79,64,57,64,84,84,56,53,72,66,56,42,46,49,53,23,51,50,19,43,52,41,26,46,50,50,53,52,47,41,40,55,52,28,42,75,67,72,60,52,56,83,67,52,62,69,63,50,46,53,49,45,50,49,41,57,72,60,104

pLDDT: mean 93.99, std 6.77, range [45.31, 98.56]

Secondary structure (DSSP, 8-state):
-PPPHHHHHHHHHHHHHHHHHHHH-TT----HHHHHHHHHHHHHHHHHHTT-TTHHHHHHHHHTSS--TTTHHHHHHHHHHHHHHHHHHHHHHHTT-HHHHHHHHHHHHHHHHHHHHHHTT-HHHHHHHHTTSS-HHHHHHHHHHHHHHTT-TTHHHHHHHHHHHHHHHHT--TTS-HHHHHHHHHHHHHHHHHHHHHHHHHHHHTT---SS-HHHHHHHHHHHHTT-

Foldseek 3Di:
DQDDLVVLLVQLVVLLVLLVCVQPPPPRDDDLVVSLVSLLVSQVSLCVVLVLVCLSNVLSVVLVVPVDSPQSSLLNSLSSLLLSLLLVLLVCLVVLVLLSSLVSLLVNLLSLLCLLCVLLVHNVLVVCVVVVVDDPLVSLVVSLVSLVVLVNPCSVVLSVLSVLSNCCNVVPDPPDDSVVSSVSSLSSSLSSLVNSLVSQVSSVSSVRHRPRDSVSSNSSSVSSSVSD

Sequence (228 aa):
MAIAFSALDRQLTRDIRQLHDYLWDPTWNGHESKLQTSLVKGARSLDTFLHAGGRLRKNAESLAKPWNRERQGSSLFELLDDAVGLTAATELVRTGKYREAVMRAQAVVESTSIGVCSDAGHFEIVEEWEARKIDFHTYTGRMAAVLESKLIPQATQFRRVLNAVHNFGSEWDGSASKDEQRLAARSAVENGAWCVSRSVGIRTLLGTPPKVSEKDFGVILNLIVNRL

Mean predicted aligned error: 3.45 Å

Nearest PDB structures (foldseek):
  6grj-assembly1_E  TM=1.781E-01  e=1.013E+00  Aeromonas hydrophila
  7sqc-assembly1_1K  TM=2.012E-01  e=2.170E+00  Chlamydomonas reinhardtii
  6vfk-assembly1_B  TM=2.457E-01  e=7.275E+00  synthetic construct
  7a0g-assembly1_GGG  TM=1.646E-01  e=3.396E+00  Serratia marcescens